Protein AF-0000000084526541 (afdb_homodimer)

InterPro domains:
  IPR003140 Phospholipase/carboxylesterase/thioesterase [PF02230] (6-116)
  IPR029058 Alpha/Beta hydrolase fold [G3DSA:3.40.50.1820] (1-120)
  IPR029058 Alpha/Beta hydrolase fold [SSF53474] (7-119)
  IPR050565 Acyl-protein thioesterase 1-2/Carboxylesterase-like [PTHR10655] (8-120)

pLDDT: mean 89.63, std 15.34, range [21.19, 98.81]

Nearest PDB structures (foldseek):
  4fhz-assembly1_A-2  TM=9.954E-01  e=2.224E-15  Cereibacter sphaeroides
  4ftw-assembly1_A-2  TM=9.951E-01  e=4.224E-15  Cereibacter sphaeroides 2.4.1
  5dwd-assembly1_A  TM=9.788E-01  e=9.310E-12  Pelagibacterium halotolerans B2
  6avy-assembly1_A  TM=8.941E-01  e=2.671E-07  Zea mays
  4q82-assembly2_B  TM=7.320E-01  e=5.847E-05  Haliangium ochraceum DSM 14365

Organism: NCBI:txid1123501

Structure (mmCIF, N/CA/C/O backbone):
data_AF-0000000084526541-model_v1
#
loop_
_entity.id
_entity.type
_entity.pdbx_description
1 polymer 'Putative esterase'
#
loop_
_atom_site.group_PDB
_atom_site.id
_atom_site.type_symbol
_atom_site.label_atom_id
_atom_site.label_alt_id
_atom_site.label_comp_id
_atom_site.label_asym_id
_atom_site.label_entity_id
_atom_site.label_seq_id
_atom_site.pdbx_PDB_ins_code
_atom_site.Cartn_x
_atom_site.Cartn_y
_atom_site.Cartn_z
_atom_site.occupancy
_atom_site.B_iso_or_equiv
_atom_site.auth_seq_id
_atom_site.auth_comp_id
_atom_site.auth_asym_id
_atom_site.auth_atom_id
_atom_site.pdbx_PDB_model_num
ATOM 1 N N . MET A 1 1 ? -9.719 9.344 22.531 1 21.19 1 MET A N 1
ATOM 2 C CA . MET A 1 1 ? -9.375 7.926 22.516 1 21.19 1 MET A CA 1
ATOM 3 C C . MET A 1 1 ? -9.453 7.367 21.094 1 21.19 1 MET A C 1
ATOM 5 O O . MET A 1 1 ? -10.531 7.281 20.516 1 21.19 1 MET A O 1
ATOM 9 N N . VAL A 1 2 ? -8.625 7.75 20.172 1 32.19 2 VAL A N 1
ATOM 10 C CA . VAL A 1 2 ? -8.727 7.227 18.812 1 32.19 2 VAL A CA 1
ATOM 11 C C . VAL A 1 2 ? -9.133 5.758 18.859 1 32.19 2 VAL A C 1
ATOM 13 O O . VAL A 1 2 ? -8.539 4.957 19.578 1 32.19 2 VAL A O 1
ATOM 16 N N . ASP A 1 3 ? -10.32 5.402 18.844 1 32.78 3 ASP A N 1
ATOM 17 C CA . ASP A 1 3 ? -10.82 4.035 18.906 1 32.78 3 ASP A CA 1
ATOM 18 C C . ASP A 1 3 ? -9.875 3.068 18.188 1 32.78 3 ASP A C 1
ATOM 20 O O . ASP A 1 3 ? -9.5 3.305 17.047 1 32.78 3 ASP A O 1
ATOM 24 N N . GLU A 1 4 ? -9.023 2.41 18.875 1 36.34 4 GLU A N 1
ATOM 25 C CA . GLU A 1 4 ? -8.125 1.288 18.609 1 36.34 4 GLU A CA 1
ATOM 26 C C . GLU A 1 4 ? -8.602 0.474 17.422 1 36.34 4 GLU A C 1
ATOM 28 O O . GLU A 1 4 ? -7.914 -0.444 16.969 1 36.34 4 GLU A O 1
ATOM 33 N N . ASP A 1 5 ? -9.891 0.429 17.266 1 39.06 5 ASP A N 1
ATOM 34 C CA . ASP A 1 5 ? -10.375 -0.502 16.25 1 39.06 5 ASP A CA 1
ATOM 35 C C . ASP A 1 5 ? -10.109 0.035 14.844 1 39.06 5 ASP A C 1
ATOM 37 O O . ASP A 1 5 ? -11.023 0.536 14.188 1 39.06 5 ASP A O 1
ATOM 41 N N . LEU A 1 6 ? -9.164 1.101 14.648 1 42.25 6 LEU A N 1
ATOM 42 C CA . LEU A 1 6 ? -8.727 1.653 13.375 1 42.25 6 LEU A CA 1
ATOM 43 C C . LEU A 1 6 ? -8.828 0.611 12.266 1 42.25 6 LEU A C 1
ATOM 45 O O . LEU A 1 6 ? -8.305 -0.498 12.398 1 42.25 6 LEU A O 1
ATOM 49 N N . LEU A 1 7 ? -9.961 0.578 11.594 1 52.88 7 LEU A N 1
ATOM 50 C CA . LEU A 1 7 ? -10.422 -0.492 10.711 1 52.88 7 LEU A CA 1
ATOM 51 C C . LEU A 1 7 ? -9.438 -0.718 9.57 1 52.88 7 LEU A C 1
ATOM 53 O O . LEU A 1 7 ? -9.164 0.2 8.797 1 52.88 7 LEU A O 1
ATOM 57 N N . PRO A 1 8 ? -8.492 -1.601 9.75 1 56.78 8 PRO A N 1
ATOM 58 C CA . PRO A 1 8 ? -7.551 -2.133 8.758 1 56.78 8 PRO A CA 1
ATOM 59 C C . PRO A 1 8 ? -8.141 -2.17 7.352 1 56.78 8 PRO A C 1
ATOM 61 O O . PRO A 1 8 ? -7.395 -2.088 6.367 1 56.78 8 PRO A O 1
ATOM 64 N N . GLU A 1 9 ? -9.445 -1.854 7.223 1 65.81 9 GLU A N 1
ATOM 65 C CA . GLU A 1 9 ? -10.102 -2.025 5.934 1 65.81 9 GLU A CA 1
ATOM 66 C C . GLU A 1 9 ? -9.898 -0.8 5.043 1 65.81 9 GLU A C 1
ATOM 68 O O . GLU A 1 9 ? -10.484 -0.709 3.963 1 65.81 9 GLU A O 1
ATOM 73 N N . GLN A 1 10 ? -9.055 -0.032 5.469 1 72.62 10 GLN A N 1
ATOM 74 C CA . GLN A 1 10 ? -8.883 1.165 4.652 1 72.62 10 GLN A CA 1
ATOM 75 C C . GLN A 1 10 ? -7.422 1.35 4.254 1 72.62 10 GLN A C 1
ATOM 77 O O . GLN A 1 10 ? -7.043 2.396 3.725 1 72.62 10 GLN A O 1
ATOM 82 N N . VAL A 1 11 ? -6.656 0.324 4.551 1 86.19 11 VAL A N 1
ATOM 83 C CA . VAL A 1 11 ? -5.25 0.309 4.164 1 86.19 11 VAL A CA 1
ATOM 84 C C . VAL A 1 11 ? -5.008 -0.794 3.135 1 86.19 11 VAL A C 1
ATOM 86 O O . VAL A 1 11 ? -5.535 -1.901 3.268 1 86.19 11 VAL A O 1
ATOM 89 N N . MET A 1 12 ? -4.254 -0.451 2.117 1 92.81 12 MET A N 1
ATOM 90 C CA . MET A 1 12 ? -3.855 -1.438 1.119 1 92.81 12 MET A CA 1
ATOM 91 C C . MET A 1 12 ? -2.355 -1.71 1.193 1 92.81 12 MET A C 1
ATOM 93 O O . MET A 1 12 ? -1.564 -0.793 1.42 1 92.81 12 MET A O 1
ATOM 97 N N . LEU A 1 13 ? -2.039 -3.002 0.993 1 92.69 13 LEU A N 1
ATOM 98 C CA . LEU A 1 13 ? -0.635 -3.371 0.849 1 92.69 13 LEU A CA 1
ATOM 99 C C . LEU A 1 13 ? -0.234 -3.418 -0.622 1 92.69 13 LEU A C 1
ATOM 101 O O . LEU A 1 13 ? -0.953 -3.986 -1.447 1 92.69 13 LEU A O 1
ATOM 105 N N . PHE A 1 14 ? 0.8 -2.729 -0.905 1 92.75 14 PHE A N 1
ATOM 106 C CA . PHE A 1 14 ? 1.394 -2.75 -2.236 1 92.75 14 PHE A CA 1
ATOM 107 C C . PHE A 1 14 ? 2.797 -3.34 -2.195 1 92.75 14 PHE A C 1
ATOM 109 O O . PHE A 1 14 ? 3.654 -2.865 -1.446 1 92.75 14 PHE A O 1
ATOM 116 N N . GLY A 1 15 ? 3.004 -4.422 -3 1 92.38 15 GLY A N 1
ATOM 117 C CA . GLY A 1 15 ? 4.309 -5.062 -3.021 1 92.38 15 GLY A CA 1
ATOM 118 C C . GLY A 1 15 ? 4.844 -5.277 -4.426 1 92.38 15 GLY A C 1
ATOM 119 O O . GLY A 1 15 ? 4.07 -5.414 -5.375 1 92.38 15 GLY A O 1
ATOM 120 N N . PHE A 1 16 ? 6.184 -5.309 -4.473 1 89.94 16 PHE A N 1
ATOM 121 C CA . PHE A 1 16 ? 6.922 -5.672 -5.68 1 89.94 16 PHE A CA 1
ATOM 122 C C . PHE A 1 16 ? 8 -6.699 -5.363 1 89.94 16 PHE A C 1
ATOM 124 O O . PHE A 1 16 ? 8.766 -6.535 -4.41 1 89.94 16 PHE A O 1
ATOM 131 N N . SER A 1 17 ? 8.039 -7.723 -6.215 1 92.75 17 SER A N 1
ATOM 132 C CA . SER A 1 17 ? 9.07 -8.742 -6.07 1 92.75 17 SER A CA 1
ATOM 133 C C . SER A 1 17 ? 9.062 -9.344 -4.668 1 92.75 17 SER A C 1
ATOM 135 O O . SER A 1 17 ? 8.039 -9.875 -4.223 1 92.75 17 SER A O 1
ATOM 137 N N . GLN A 1 18 ? 10.055 -9.195 -3.934 1 88.31 18 GLN A N 1
ATOM 138 C CA . GLN A 1 18 ? 10.125 -9.734 -2.58 1 88.31 18 GLN A CA 1
ATOM 139 C C . GLN A 1 18 ? 9.062 -9.102 -1.683 1 88.31 18 GLN A C 1
ATOM 141 O O . GLN A 1 18 ? 8.531 -9.758 -0.782 1 88.31 18 GLN A O 1
ATOM 146 N N . GLY A 1 19 ? 8.75 -7.867 -2.008 1 88.75 19 GLY A N 1
ATOM 147 C CA . GLY A 1 19 ? 7.68 -7.211 -1.28 1 88.75 19 GLY A CA 1
ATOM 148 C C . GLY A 1 19 ? 6.332 -7.883 -1.472 1 88.75 19 GLY A C 1
ATOM 149 O O . GLY A 1 19 ? 5.535 -7.969 -0.534 1 88.75 19 GLY A O 1
ATOM 150 N N . THR A 1 20 ? 6.078 -8.289 -2.625 1 93.5 20 THR A N 1
ATOM 151 C CA . THR A 1 20 ? 4.875 -9.062 -2.895 1 93.5 20 THR A CA 1
ATOM 152 C C . THR A 1 20 ? 4.855 -10.344 -2.059 1 93.5 20 THR A C 1
ATOM 154 O O . THR A 1 20 ? 3.836 -10.68 -1.453 1 93.5 20 THR A O 1
ATOM 157 N N . MET A 1 21 ? 5.949 -11.016 -2.018 1 92.12 21 MET A N 1
ATOM 158 C CA . MET A 1 21 ? 6.023 -12.25 -1.239 1 92.12 21 MET A CA 1
ATOM 159 C C . MET A 1 21 ? 5.691 -11.992 0.226 1 92.12 21 MET A C 1
ATOM 161 O O . MET A 1 21 ? 4.906 -12.719 0.831 1 92.12 21 MET A O 1
ATOM 165 N N . MET A 1 22 ? 6.156 -10.945 0.634 1 88.38 22 MET A N 1
ATOM 166 C CA . MET A 1 22 ? 5.895 -10.57 2.02 1 88.38 22 MET A CA 1
ATOM 167 C C . MET A 1 22 ? 4.43 -10.195 2.211 1 88.38 22 MET A C 1
ATOM 169 O O . MET A 1 22 ? 3.785 -10.648 3.158 1 88.38 22 MET A O 1
ATOM 173 N N . ALA A 1 23 ? 3.939 -9.375 1.392 1 92.31 23 ALA A N 1
ATOM 174 C CA . ALA A 1 23 ? 2.551 -8.93 1.486 1 92.31 23 ALA A CA 1
ATOM 175 C C . ALA A 1 23 ? 1.591 -10.117 1.474 1 92.31 23 ALA A C 1
ATOM 177 O O . ALA A 1 23 ? 0.672 -10.188 2.293 1 92.31 23 ALA A O 1
ATOM 178 N N . LEU A 1 24 ? 1.848 -11.07 0.614 1 95.06 24 LEU A N 1
ATOM 179 C CA . LEU A 1 24 ? 0.977 -12.234 0.49 1 95.06 24 LEU A CA 1
ATOM 180 C C . LEU A 1 24 ? 1.128 -13.156 1.695 1 95.06 24 LEU A C 1
ATOM 182 O O . LEU A 1 24 ? 0.217 -13.922 2.012 1 95.06 24 LEU A O 1
ATOM 186 N N . HIS A 1 25 ? 2.258 -13.07 2.299 1 91.38 25 HIS A N 1
ATOM 187 C CA . HIS A 1 25 ? 2.49 -13.906 3.475 1 91.38 25 HIS A CA 1
ATOM 188 C C . HIS A 1 25 ? 1.817 -13.312 4.707 1 91.38 25 HIS A C 1
ATOM 190 O O . HIS A 1 25 ? 1.191 -14.039 5.488 1 91.38 25 HIS A O 1
ATOM 196 N N . VAL A 1 26 ? 1.83 -11.992 4.828 1 86.44 26 VAL A N 1
ATOM 197 C CA . VAL A 1 26 ? 1.448 -11.359 6.086 1 86.44 26 VAL A CA 1
ATOM 198 C C . VAL A 1 26 ? -0.047 -11.047 6.074 1 86.44 26 VAL A C 1
ATOM 200 O O . VAL A 1 26 ? -0.725 -11.188 7.094 1 86.44 26 VAL A O 1
ATOM 203 N N . ALA A 1 27 ? -0.565 -10.617 5.02 1 91.06 27 ALA A N 1
ATOM 204 C CA . ALA A 1 27 ? -1.93 -10.094 4.965 1 91.06 27 ALA A CA 1
ATOM 205 C C . ALA A 1 27 ? -2.938 -11.156 5.406 1 91.06 27 ALA A C 1
ATOM 207 O O . ALA A 1 27 ? -3.812 -10.875 6.23 1 91.06 27 ALA A O 1
ATOM 208 N N . PRO A 1 28 ? -2.771 -12.375 5.016 1 94.31 28 PRO A N 1
ATOM 209 C CA . PRO A 1 28 ? -3.773 -13.391 5.371 1 94.31 28 PRO A CA 1
ATOM 210 C C . PRO A 1 28 ? -3.715 -13.781 6.844 1 94.31 28 PRO A C 1
ATOM 212 O O . PRO A 1 28 ? -4.621 -14.461 7.34 1 94.31 28 PRO A O 1
ATOM 215 N N . ARG A 1 29 ? -2.742 -13.398 7.531 1 89.69 29 ARG A N 1
ATOM 216 C CA . ARG A 1 29 ? -2.514 -13.844 8.898 1 89.69 29 ARG A CA 1
ATOM 217 C C . ARG A 1 29 ? -2.898 -12.758 9.898 1 89.69 29 ARG A C 1
ATOM 219 O O . ARG A 1 29 ? -2.82 -12.961 11.109 1 89.69 29 ARG A O 1
ATOM 226 N N . ARG A 1 30 ? -3.33 -11.703 9.367 1 83.25 30 ARG A N 1
ATOM 227 C CA . ARG A 1 30 ? -3.828 -10.625 10.211 1 83.25 30 ARG A CA 1
ATOM 228 C C . ARG A 1 30 ? -5.273 -10.875 10.625 1 83.25 30 ARG A C 1
ATOM 230 O O . ARG A 1 30 ? -6.105 -11.258 9.789 1 83.25 30 ARG A O 1
ATOM 237 N N . GLU A 1 31 ? -5.605 -10.602 11.883 1 84.25 31 GLU A N 1
ATOM 238 C CA . GLU A 1 31 ? -6.98 -10.734 12.352 1 84.25 31 GLU A CA 1
ATOM 239 C C . GLU A 1 31 ? -7.891 -9.695 11.703 1 84.25 31 GLU A C 1
ATOM 241 O O . GLU A 1 31 ? -9 -10.016 11.273 1 84.25 31 GLU A O 1
ATOM 246 N N . ASP A 1 32 ? -7.418 -8.508 11.648 1 79.25 32 ASP A N 1
ATOM 247 C CA . ASP A 1 32 ? -8.133 -7.441 10.953 1 79.25 32 ASP A CA 1
ATOM 248 C C . ASP A 1 32 ? -7.656 -7.312 9.508 1 79.25 32 ASP A C 1
ATOM 250 O O . ASP A 1 32 ? -6.508 -6.941 9.25 1 79.25 32 ASP A O 1
ATOM 254 N N . PRO A 1 33 ? -8.562 -7.582 8.602 1 88.19 33 PRO A N 1
ATOM 255 C CA . PRO A 1 33 ? -8.117 -7.59 7.203 1 88.19 33 PRO A CA 1
ATOM 256 C C . PRO A 1 33 ? -7.773 -6.191 6.684 1 88.19 33 PRO A C 1
ATOM 258 O O . PRO A 1 33 ? -8.375 -5.207 7.113 1 88.19 33 PRO A O 1
ATOM 261 N N . VAL A 1 34 ? -6.812 -6.168 5.824 1 90.56 34 VAL A N 1
ATOM 262 C CA . VAL A 1 34 ? -6.57 -4.969 5.027 1 90.56 34 VAL A CA 1
ATOM 263 C C . VAL A 1 34 ? -7.613 -4.867 3.918 1 90.56 34 VAL A C 1
ATOM 265 O O . VAL A 1 34 ? -8.359 -5.82 3.668 1 90.56 34 VAL A O 1
ATOM 268 N N . ALA A 1 35 ? -7.621 -3.68 3.287 1 91.94 35 ALA A N 1
ATOM 269 C CA . ALA A 1 35 ? -8.602 -3.447 2.225 1 91.94 35 ALA A CA 1
ATOM 270 C C . ALA A 1 35 ? -8.289 -4.305 1 1 91.94 35 ALA A C 1
ATOM 272 O O . ALA A 1 35 ? -9.195 -4.648 0.232 1 91.94 35 ALA A O 1
ATOM 273 N N . GLY A 1 36 ? -6.984 -4.59 0.805 1 95.69 36 GLY A N 1
ATOM 274 C CA . GLY A 1 36 ? -6.547 -5.398 -0.321 1 95.69 36 GLY A CA 1
ATOM 275 C C . GLY A 1 36 ? -5.035 -5.469 -0.449 1 95.69 36 GLY A C 1
ATOM 276 O O . GLY A 1 36 ? -4.312 -4.793 0.285 1 95.69 36 GLY A O 1
ATOM 277 N N . VAL A 1 37 ? -4.59 -6.363 -1.33 1 96.5 37 VAL A N 1
ATOM 278 C CA . VAL A 1 37 ? -3.176 -6.523 -1.652 1 96.5 37 VAL A CA 1
ATOM 279 C C . VAL A 1 37 ? -2.967 -6.359 -3.156 1 96.5 37 VAL A C 1
ATOM 281 O O . VAL A 1 37 ? -3.65 -7 -3.957 1 96.5 37 VAL A O 1
ATOM 284 N N . VAL A 1 38 ? -2.133 -5.434 -3.467 1 96.94 38 VAL A N 1
ATOM 285 C CA . VAL A 1 38 ? -1.634 -5.316 -4.832 1 96.94 38 VAL A CA 1
ATOM 286 C C . VAL A 1 38 ? -0.239 -5.93 -4.93 1 96.94 38 VAL A C 1
ATOM 288 O O . VAL A 1 38 ? 0.717 -5.406 -4.352 1 96.94 38 VAL A O 1
ATOM 291 N N . ALA A 1 39 ? -0.112 -6.973 -5.719 1 97.56 39 ALA A N 1
ATOM 292 C CA . ALA A 1 39 ? 1.07 -7.828 -5.691 1 97.56 39 ALA A CA 1
ATOM 293 C C . ALA A 1 39 ? 1.719 -7.91 -7.07 1 97.56 39 ALA A C 1
ATOM 295 O O . ALA A 1 39 ? 1.253 -8.656 -7.938 1 97.56 39 ALA A O 1
ATOM 296 N N . PHE A 1 40 ? 2.857 -7.262 -7.199 1 95.75 40 PHE A N 1
ATOM 297 C CA . PHE A 1 40 ? 3.551 -7.23 -8.484 1 95.75 40 PHE A CA 1
ATOM 298 C C . PHE A 1 40 ? 4.738 -8.188 -8.484 1 95.75 40 PHE A C 1
ATOM 300 O O . PHE A 1 40 ? 5.562 -8.156 -7.57 1 95.75 40 PHE A O 1
ATOM 307 N N . SER A 1 41 ? 4.867 -8.945 -9.477 1 95.75 41 SER A N 1
ATOM 308 C CA . SER A 1 41 ? 6.078 -9.656 -9.875 1 95.75 41 SER A CA 1
ATOM 309 C C . SER A 1 41 ? 6.656 -10.461 -8.719 1 95.75 41 SER A C 1
ATOM 311 O O . SER A 1 41 ? 7.855 -10.406 -8.453 1 95.75 41 SER A O 1
ATOM 313 N N . GLY A 1 42 ? 5.773 -11.156 -8.008 1 95.5 42 GLY A N 1
ATOM 314 C CA . GLY A 1 42 ? 6.176 -12.016 -6.906 1 95.5 42 GLY A CA 1
ATOM 315 C C . GLY A 1 42 ? 5.562 -13.398 -6.977 1 95.5 42 GLY A C 1
ATOM 316 O O . GLY A 1 42 ? 5.148 -13.852 -8.047 1 95.5 42 GLY A O 1
ATOM 317 N N . ARG A 1 43 ? 5.68 -14.078 -5.895 1 96.62 43 ARG A N 1
ATOM 318 C CA . ARG A 1 43 ? 5.105 -15.414 -5.766 1 96.62 43 ARG A CA 1
ATOM 319 C C . ARG A 1 43 ? 4.605 -15.664 -4.348 1 96.62 43 ARG A C 1
ATOM 321 O O . ARG A 1 43 ? 4.926 -14.906 -3.432 1 96.62 43 ARG A O 1
ATOM 328 N N . LEU A 1 44 ? 3.725 -16.625 -4.258 1 96.38 44 LEU A N 1
ATOM 329 C CA . LEU A 1 44 ? 3.26 -17.062 -2.943 1 96.38 44 LEU A CA 1
ATOM 330 C C . LEU A 1 44 ? 4.242 -18.047 -2.32 1 96.38 44 LEU A C 1
ATOM 332 O O . LEU A 1 44 ? 4.551 -19.094 -2.912 1 96.38 44 LEU A O 1
ATOM 336 N N . LEU A 1 45 ? 4.641 -17.656 -1.136 1 91.62 45 LEU A N 1
ATOM 337 C CA . LEU A 1 45 ? 5.566 -18.531 -0.424 1 91.62 45 LEU A CA 1
ATOM 338 C C . LEU A 1 45 ? 4.809 -19.594 0.371 1 91.62 45 LEU A C 1
ATOM 340 O O . LEU A 1 45 ? 3.779 -19.297 0.981 1 91.62 45 LEU A O 1
ATOM 344 N N . GLU A 1 46 ? 5.164 -20.797 0.348 1 91.75 46 GLU A N 1
ATOM 345 C CA . GLU A 1 46 ? 4.645 -21.891 1.15 1 91.75 46 GLU A CA 1
ATOM 346 C C . GLU A 1 46 ? 3.131 -22.016 1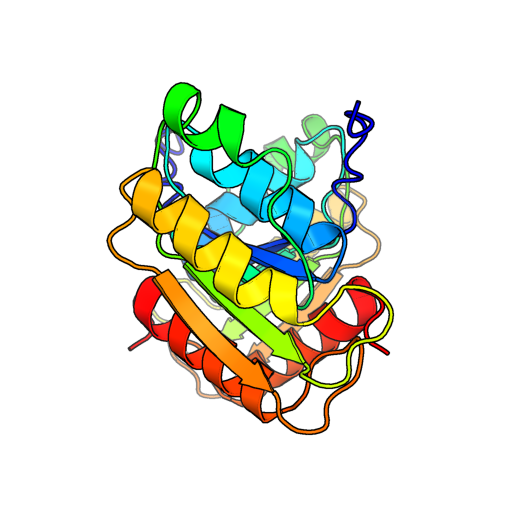.014 1 91.75 46 GLU A C 1
ATOM 348 O O . GLU A 1 46 ? 2.406 -21.969 2.012 1 91.75 46 GLU A O 1
ATOM 353 N N . PRO A 1 47 ? 2.699 -22.172 -0.152 1 94.06 47 PRO A N 1
ATOM 354 C CA . PRO A 1 47 ? 1.254 -22.25 -0.374 1 94.06 47 PRO A CA 1
ATOM 355 C C . PRO A 1 47 ? 0.582 -23.344 0.464 1 94.06 47 PRO A C 1
ATOM 357 O O . PRO A 1 47 ? -0.586 -23.203 0.836 1 94.06 47 PRO A O 1
ATOM 360 N N . GLU A 1 48 ? 1.268 -24.312 0.862 1 93.19 48 GLU A N 1
ATOM 361 C CA . GLU A 1 48 ? 0.707 -25.422 1.609 1 93.19 48 GLU A CA 1
ATOM 362 C C . GLU A 1 48 ? 0.32 -25.016 3.025 1 93.19 48 GLU A C 1
ATOM 364 O O . GLU A 1 48 ? -0.546 -25.625 3.646 1 93.19 48 GLU A O 1
ATOM 369 N N . LEU A 1 49 ? 0.925 -24.031 3.492 1 93.38 49 LEU A N 1
ATOM 370 C CA . LEU A 1 49 ? 0.646 -23.562 4.848 1 93.38 49 LEU A CA 1
ATOM 371 C C . LEU A 1 49 ? -0.509 -22.562 4.852 1 93.38 49 LEU A C 1
ATOM 373 O O . LEU A 1 49 ? -1.098 -22.297 5.902 1 93.38 49 LEU A O 1
ATOM 377 N N . LEU A 1 50 ? -0.79 -21.969 3.732 1 95.12 50 LEU A N 1
ATOM 378 C CA . LEU A 1 50 ? -1.745 -20.875 3.652 1 95.12 50 LEU A CA 1
ATOM 379 C C . LEU A 1 50 ? -3.119 -21.312 4.145 1 95.12 50 LEU A C 1
ATOM 381 O O . LEU A 1 50 ? -3.73 -20.625 4.977 1 95.12 50 LEU A O 1
ATOM 385 N N . ALA A 1 51 ? -3.545 -22.5 3.752 1 92.31 51 ALA A N 1
ATOM 386 C CA . ALA A 1 51 ? -4.891 -22.969 4.086 1 92.31 51 ALA A CA 1
ATOM 387 C C . ALA A 1 51 ? -5.051 -23.141 5.59 1 92.31 51 ALA A C 1
ATOM 389 O O . ALA A 1 51 ? -6.121 -22.875 6.145 1 92.31 51 ALA A O 1
ATOM 390 N N . ASP A 1 52 ? -3.984 -23.5 6.242 1 94.12 52 ASP A N 1
ATOM 391 C CA . ASP A 1 52 ? -4.051 -23.781 7.672 1 94.12 52 ASP A CA 1
ATOM 392 C C . ASP A 1 52 ? -3.885 -22.5 8.492 1 94.12 52 ASP A C 1
ATOM 394 O O . ASP A 1 52 ? -4.395 -22.406 9.609 1 94.12 52 ASP A O 1
ATOM 398 N N . GLU A 1 53 ? -3.232 -21.609 7.914 1 95.31 53 GLU A N 1
ATOM 399 C CA . GLU A 1 53 ? -2.805 -20.469 8.719 1 95.31 53 GLU A CA 1
ATOM 400 C C . GLU A 1 53 ? -3.646 -19.234 8.422 1 95.31 53 GLU A C 1
ATOM 402 O O . GLU A 1 53 ? -3.625 -18.266 9.18 1 95.31 53 GLU A O 1
ATOM 407 N N . VAL A 1 54 ? -4.414 -19.234 7.41 1 96.25 54 VAL A N 1
ATOM 408 C CA . VAL A 1 54 ? -5.156 -18.062 6.977 1 96.25 54 VAL A CA 1
ATOM 409 C C . VAL A 1 54 ? -6.18 -17.672 8.039 1 96.25 54 VAL A C 1
ATOM 411 O O . VAL A 1 54 ? -6.871 -18.547 8.594 1 96.25 54 VAL A O 1
ATOM 414 N N . VAL A 1 55 ? -6.25 -16.422 8.328 1 95.69 55 VAL A N 1
ATOM 415 C CA . VAL A 1 55 ? -7.191 -15.844 9.289 1 95.69 55 VAL A CA 1
ATOM 416 C C . VAL A 1 55 ? -8.172 -14.93 8.562 1 95.69 55 VAL A C 1
ATOM 418 O O . VAL A 1 55 ? -9.367 -14.922 8.867 1 95.69 55 VAL A O 1
ATOM 421 N N . SER A 1 56 ? -7.68 -14.141 7.598 1 94.69 56 SER A N 1
ATOM 422 C CA . SER A 1 56 ? -8.516 -13.258 6.789 1 94.69 56 SER A CA 1
ATOM 423 C C . SER A 1 56 ? -8.172 -13.383 5.309 1 94.69 56 SER A C 1
ATOM 425 O O . SER A 1 56 ? -7.078 -13.828 4.953 1 94.69 56 SER A O 1
ATOM 427 N N . ARG A 1 57 ? -9.094 -13.031 4.418 1 97.06 57 ARG A N 1
ATOM 428 C CA . ARG A 1 57 ? -8.938 -13.172 2.975 1 97.06 57 ARG A CA 1
ATOM 429 C C . ARG A 1 57 ? -9.289 -11.867 2.256 1 97.06 57 ARG A C 1
ATOM 431 O O . ARG A 1 57 ? -10.305 -11.789 1.569 1 97.06 57 ARG A O 1
ATOM 438 N N . PRO A 1 58 ? -8.391 -10.891 2.393 1 96.31 58 PRO A N 1
ATOM 439 C CA . PRO A 1 58 ? -8.633 -9.656 1.644 1 96.31 58 PRO A CA 1
ATOM 440 C C . PRO A 1 58 ? -8.555 -9.859 0.132 1 96.31 58 PRO A C 1
ATOM 442 O O . PRO A 1 58 ? -7.926 -10.812 -0.336 1 96.31 58 PRO A O 1
ATOM 445 N N . PRO A 1 59 ? -9.227 -8.914 -0.648 1 97.81 59 PRO A N 1
ATOM 446 C CA . PRO A 1 59 ? -9.055 -8.961 -2.102 1 97.81 59 PRO A CA 1
ATOM 447 C C . PRO A 1 59 ? -7.59 -8.867 -2.529 1 97.81 59 PRO A C 1
ATOM 449 O O . PRO A 1 59 ? -6.812 -8.125 -1.921 1 97.81 59 PRO A O 1
ATOM 452 N N . VAL A 1 60 ? -7.246 -9.625 -3.566 1 98.56 60 VAL A N 1
ATOM 453 C CA . VAL A 1 60 ? -5.867 -9.656 -4.043 1 98.56 60 VAL A CA 1
ATOM 454 C C . VAL A 1 60 ? -5.836 -9.414 -5.551 1 98.56 60 VAL A C 1
ATOM 456 O O . VAL A 1 60 ? -6.602 -10.023 -6.301 1 98.56 60 VAL A O 1
ATOM 459 N N . LEU A 1 61 ? -5.027 -8.469 -5.934 1 98.75 61 LEU A N 1
ATOM 460 C CA . LEU A 1 61 ? -4.66 -8.312 -7.336 1 98.75 61 LEU A CA 1
ATOM 461 C C . LEU A 1 61 ? -3.232 -8.789 -7.582 1 98.75 61 LEU A C 1
ATOM 463 O O . LEU A 1 61 ? -2.287 -8.258 -6.992 1 98.75 61 LEU A O 1
ATOM 467 N N . LEU A 1 62 ? -3.115 -9.797 -8.438 1 98.81 62 LEU A N 1
ATOM 468 C CA . LEU A 1 62 ? -1.816 -10.297 -8.875 1 98.81 62 LEU A CA 1
ATOM 469 C C . LEU A 1 62 ? -1.458 -9.734 -10.25 1 98.81 62 LEU A C 1
ATOM 471 O O . LEU A 1 62 ? -2.256 -9.812 -11.188 1 98.81 62 LEU A O 1
ATOM 475 N N . VAL A 1 63 ? -0.227 -9.141 -10.367 1 98.44 63 VAL A N 1
ATOM 476 C CA . VAL A 1 63 ? 0.232 -8.555 -11.617 1 98.44 63 VAL A CA 1
ATOM 477 C C . VAL A 1 63 ? 1.643 -9.047 -11.938 1 98.44 63 VAL A C 1
ATOM 479 O O . VAL A 1 63 ? 2.535 -8.977 -11.086 1 98.44 63 VAL A O 1
ATOM 482 N N . HIS A 1 64 ? 1.846 -9.523 -13.188 1 98.62 64 HIS A N 1
ATOM 483 C CA . HIS A 1 64 ? 3.125 -10.141 -13.508 1 98.62 64 HIS A CA 1
ATOM 484 C C . HIS A 1 64 ? 3.457 -9.992 -14.984 1 98.62 64 HIS A C 1
ATOM 486 O O . HIS A 1 64 ? 2.568 -10.086 -15.836 1 98.62 64 HIS A O 1
ATOM 492 N N . GLY A 1 65 ? 4.738 -9.742 -15.219 1 98.19 65 GLY A N 1
ATOM 493 C CA . GLY A 1 65 ? 5.188 -9.727 -16.609 1 98.19 65 GLY A CA 1
ATOM 494 C C . GLY A 1 65 ? 5.379 -11.117 -17.188 1 98.19 65 GLY A C 1
ATOM 495 O O . GLY A 1 65 ? 5.871 -12.016 -16.5 1 98.19 65 GLY A O 1
ATOM 496 N N . ASP A 1 66 ? 5.055 -11.25 -18.469 1 98.69 66 ASP A N 1
ATOM 497 C CA . ASP A 1 66 ? 5.152 -12.57 -19.078 1 98.69 66 ASP A CA 1
ATOM 498 C C . ASP A 1 66 ? 6.57 -12.852 -19.562 1 98.69 66 ASP A C 1
ATOM 500 O O . ASP A 1 66 ? 6.879 -13.961 -20 1 98.69 66 ASP A O 1
ATOM 504 N N . GLN A 1 67 ? 7.492 -11.906 -19.484 1 98.62 67 GLN A N 1
ATOM 505 C CA . GLN A 1 67 ? 8.891 -12.086 -19.844 1 98.62 67 GLN A CA 1
ATOM 506 C C . GLN A 1 67 ? 9.812 -11.906 -18.641 1 98.62 67 GLN A C 1
ATOM 508 O O . GLN A 1 67 ? 10.969 -11.508 -18.797 1 98.62 67 GLN A O 1
ATOM 513 N N . ASP A 1 68 ? 9.281 -12.141 -17.484 1 97.62 68 ASP A N 1
ATOM 514 C CA . ASP A 1 68 ? 10.039 -11.992 -16.25 1 97.62 68 ASP A CA 1
ATOM 515 C C . ASP A 1 68 ? 11.031 -13.141 -16.078 1 97.62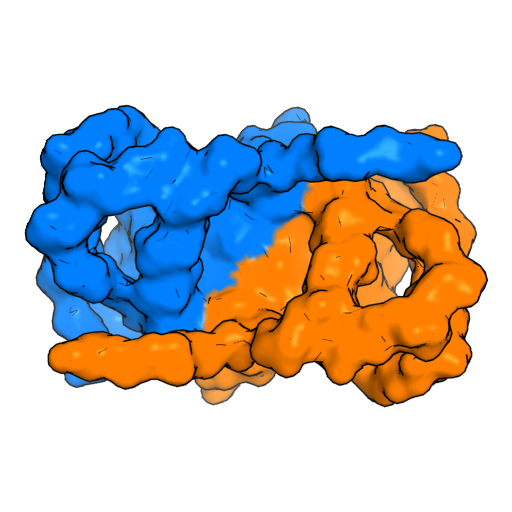 68 ASP A C 1
ATOM 517 O O . ASP A 1 68 ? 10.625 -14.289 -15.875 1 97.62 68 ASP A O 1
ATOM 521 N N . GLU A 1 69 ? 12.281 -12.906 -15.977 1 97.69 69 GLU A N 1
ATOM 522 C CA . GLU A 1 69 ? 13.312 -13.93 -15.859 1 97.69 69 GLU A CA 1
ATOM 523 C C . GLU A 1 69 ? 13.805 -14.055 -14.422 1 97.69 69 GLU A C 1
ATOM 525 O O . GLU A 1 69 ? 14.594 -14.953 -14.109 1 97.69 69 GLU A O 1
ATOM 530 N N . VAL A 1 70 ? 13.312 -13.18 -13.57 1 95.94 70 VAL A N 1
ATOM 531 C CA . VAL A 1 70 ? 13.719 -13.188 -12.164 1 95.94 70 VAL A CA 1
ATOM 532 C C . VAL A 1 70 ? 12.734 -14.031 -11.352 1 95.94 70 VAL A C 1
ATOM 534 O O . VAL A 1 70 ? 13.141 -14.922 -10.609 1 95.94 70 VAL A O 1
ATOM 537 N N . VAL A 1 71 ? 11.477 -13.758 -11.492 1 96.94 71 VAL A N 1
ATOM 538 C CA . VAL A 1 71 ? 10.391 -14.555 -10.938 1 96.94 71 VAL A CA 1
ATOM 539 C C . VAL A 1 71 ? 9.555 -15.141 -12.07 1 96.94 71 VAL A C 1
ATOM 541 O O . VAL A 1 71 ? 8.938 -14.406 -12.852 1 96.94 71 VAL A O 1
ATOM 544 N N . PRO A 1 72 ? 9.531 -16.406 -12.141 1 98.31 72 PRO A N 1
ATOM 545 C CA . PRO A 1 72 ? 8.875 -17.016 -13.297 1 98.31 72 PRO A CA 1
ATOM 546 C C . PRO A 1 72 ? 7.41 -16.594 -13.445 1 98.31 72 PRO A C 1
ATOM 548 O O . PRO A 1 72 ? 6.664 -16.609 -12.461 1 98.31 72 PRO A O 1
ATOM 551 N N . PRO A 1 73 ? 6.984 -16.297 -14.672 1 98.62 73 PRO A N 1
ATOM 552 C CA . PRO A 1 73 ? 5.598 -15.898 -14.922 1 98.62 73 PRO A CA 1
ATOM 553 C C . PRO A 1 73 ? 4.582 -16.922 -14.406 1 98.62 73 PRO A C 1
ATOM 555 O O . PRO A 1 73 ? 3.473 -16.547 -14.016 1 98.62 73 PRO A O 1
ATOM 558 N N . GLN A 1 74 ? 4.938 -18.156 -14.336 1 98.69 74 GLN A N 1
ATOM 559 C CA . GLN A 1 74 ? 4.055 -19.203 -13.82 1 98.69 74 GLN A CA 1
ATOM 560 C C . GLN A 1 74 ? 3.701 -18.953 -12.359 1 98.69 74 GLN A C 1
ATOM 562 O O . GLN A 1 74 ? 2.738 -19.516 -11.836 1 98.69 74 GLN A O 1
ATOM 567 N N . SER A 1 75 ? 4.41 -18.109 -11.734 1 98.56 75 SER A N 1
ATOM 568 C CA . SER A 1 75 ? 4.156 -17.781 -10.336 1 98.56 75 SER A CA 1
ATOM 569 C C . SER A 1 75 ? 2.785 -17.141 -10.156 1 98.56 75 SER A C 1
ATOM 571 O O . SER A 1 75 ? 2.15 -17.297 -9.109 1 98.56 75 SER A O 1
ATOM 573 N N . LEU A 1 76 ? 2.303 -16.438 -11.188 1 98.62 76 LEU A N 1
ATOM 574 C CA . LEU A 1 76 ? 1.018 -15.75 -11.102 1 98.62 76 LEU A CA 1
ATOM 575 C C . LEU A 1 76 ? -0.128 -16.75 -11.031 1 98.62 76 LEU A C 1
ATOM 577 O O . LEU A 1 76 ? -0.866 -16.797 -10.047 1 98.62 76 LEU A O 1
ATOM 581 N N . PRO A 1 77 ? -0.304 -17.688 -12 1 98.5 77 PRO A N 1
ATOM 582 C CA . PRO A 1 77 ? -1.409 -18.641 -11.875 1 98.5 77 PRO A CA 1
ATOM 583 C C . PRO A 1 77 ? -1.237 -19.578 -10.68 1 98.5 77 PRO A C 1
ATOM 585 O O . PRO A 1 77 ? -2.227 -20 -10.086 1 98.5 77 PRO A O 1
ATOM 588 N N . ASP A 1 78 ? -0.011 -19.906 -10.32 1 98.44 78 ASP A N 1
ATOM 589 C CA . ASP A 1 78 ? 0.202 -20.734 -9.141 1 98.44 78 ASP A CA 1
ATOM 590 C C . ASP A 1 78 ? -0.332 -20.047 -7.883 1 98.44 78 ASP A C 1
ATOM 592 O O . ASP A 1 78 ? -0.987 -20.688 -7.055 1 98.44 78 ASP A O 1
ATOM 596 N N . ALA A 1 79 ? -0.002 -18.797 -7.785 1 98.5 79 ALA A N 1
ATOM 597 C CA . ALA A 1 79 ? -0.47 -18.047 -6.625 1 98.5 79 ALA A CA 1
ATOM 598 C C . ALA A 1 79 ? -1.992 -17.938 -6.621 1 98.5 79 ALA A C 1
ATOM 600 O O . ALA A 1 79 ? -2.631 -18.109 -5.582 1 98.5 79 ALA A O 1
ATOM 601 N N . ALA A 1 80 ? -2.561 -17.625 -7.742 1 98.56 80 ALA A N 1
ATOM 602 C CA . ALA A 1 80 ? -4.012 -17.516 -7.855 1 98.56 80 ALA A CA 1
ATOM 603 C C . ALA A 1 80 ? -4.699 -18.812 -7.426 1 98.56 80 ALA A C 1
ATOM 605 O O . ALA A 1 80 ? -5.652 -18.781 -6.645 1 98.56 80 ALA A O 1
ATOM 606 N N . GLN A 1 81 ? -4.195 -19.875 -7.902 1 98 81 GLN A N 1
ATOM 607 C CA . GLN A 1 81 ? -4.77 -21.188 -7.574 1 98 81 GLN A CA 1
ATOM 608 C C . GLN A 1 81 ? -4.672 -21.469 -6.078 1 98 81 GLN A C 1
ATOM 610 O O . GLN A 1 81 ? -5.641 -21.906 -5.457 1 98 81 GLN A O 1
ATOM 615 N N . ALA A 1 82 ? -3.504 -21.203 -5.523 1 97.94 82 ALA A N 1
ATOM 616 C CA . ALA A 1 82 ? -3.293 -21.453 -4.098 1 97.94 82 ALA A CA 1
ATOM 617 C C . ALA A 1 82 ? -4.242 -20.609 -3.248 1 97.94 82 ALA A C 1
ATOM 619 O O . ALA A 1 82 ? -4.793 -21.094 -2.258 1 97.94 82 ALA A O 1
ATOM 620 N N . LEU A 1 83 ? -4.391 -19.344 -3.611 1 98.44 83 LEU A N 1
ATOM 621 C CA . LEU A 1 83 ? -5.312 -18.469 -2.896 1 98.44 83 LEU A CA 1
ATOM 622 C C . LEU A 1 83 ? -6.742 -18.984 -2.99 1 98.44 83 LEU A C 1
ATOM 624 O O . LEU A 1 83 ? -7.453 -19.031 -1.986 1 98.44 83 LEU A O 1
ATOM 628 N N . GLN A 1 84 ? -7.148 -19.422 -4.156 1 97.81 84 GLN A N 1
ATOM 629 C CA . GLN A 1 84 ? -8.5 -19.953 -4.348 1 97.81 84 GLN A CA 1
ATOM 630 C C . GLN A 1 84 ? -8.719 -21.219 -3.531 1 97.81 84 GLN A C 1
ATOM 632 O O . GLN A 1 84 ? -9.766 -21.391 -2.898 1 97.81 84 GLN A O 1
ATOM 637 N N . GLU A 1 85 ? -7.777 -22.031 -3.514 1 96.94 85 GLU A N 1
ATOM 638 C CA . GLU A 1 85 ? -7.863 -23.266 -2.736 1 96.94 85 GLU A CA 1
ATOM 639 C C . GLU A 1 85 ? -7.969 -22.969 -1.244 1 96.94 85 GLU A C 1
ATOM 641 O O . GLU A 1 85 ? -8.57 -23.75 -0.493 1 96.94 85 GLU A O 1
ATOM 646 N N . ALA A 1 86 ? -7.383 -21.891 -0.923 1 97.25 86 ALA A N 1
ATOM 647 C CA . ALA A 1 86 ? -7.418 -21.5 0.484 1 97.25 86 ALA A CA 1
ATOM 648 C C . ALA A 1 86 ? -8.695 -20.734 0.808 1 97.25 86 ALA A C 1
ATOM 650 O O . ALA A 1 86 ? -8.859 -20.234 1.922 1 97.25 86 ALA A O 1
ATOM 651 N N . GLY A 1 87 ? -9.57 -20.547 -0.22 1 97.31 87 GL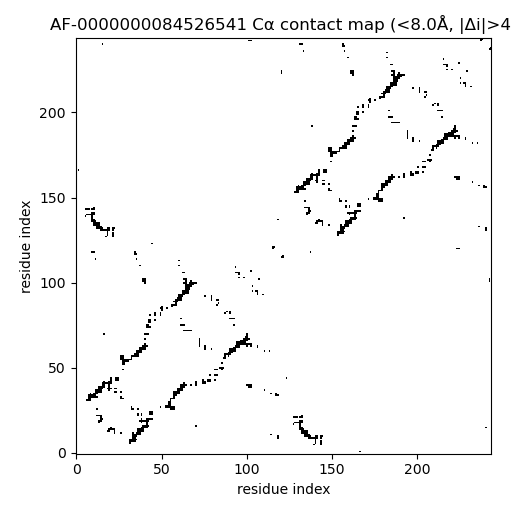Y A N 1
ATOM 652 C CA . GLY A 1 87 ? -10.906 -20.047 0.065 1 97.31 87 GLY A CA 1
ATOM 653 C C . GLY A 1 87 ? -11.109 -18.609 -0.391 1 97.31 87 GLY A C 1
ATOM 654 O O . GLY A 1 87 ? -12.164 -18.016 -0.143 1 97.31 87 GLY A O 1
ATOM 655 N N . TRP A 1 88 ? -10.133 -18.031 -1.041 1 98.06 88 TRP A N 1
ATOM 656 C CA . TRP A 1 88 ? -10.32 -16.688 -1.555 1 98.06 88 TRP A CA 1
ATOM 657 C C . TRP A 1 88 ? -11.391 -16.656 -2.639 1 98.06 88 TRP A C 1
ATOM 659 O O . TRP A 1 88 ? -11.414 -17.516 -3.523 1 98.06 88 TRP A O 1
ATOM 669 N N . THR A 1 89 ? -12.219 -15.625 -2.566 1 97.81 89 THR A N 1
ATOM 670 C CA . THR A 1 89 ? -13.25 -15.461 -3.59 1 97.81 89 THR A CA 1
ATOM 671 C C . THR A 1 89 ? -12.953 -14.242 -4.457 1 97.81 89 THR A C 1
ATOM 673 O O . THR A 1 89 ? -13.539 -14.086 -5.531 1 97.81 89 THR A O 1
ATOM 676 N N . GLU A 1 90 ? -12.062 -13.367 -4.004 1 98.12 90 GLU A N 1
ATOM 677 C CA . GLU A 1 90 ? -11.711 -12.164 -4.75 1 98.12 90 GLU A CA 1
ATOM 678 C C . GLU A 1 90 ? -10.219 -12.133 -5.074 1 98.12 90 GLU A C 1
ATOM 680 O O . GLU A 1 90 ? -9.43 -11.5 -4.363 1 98.12 90 GLU A O 1
ATOM 685 N N . VAL A 1 91 ? -9.922 -12.836 -6.168 1 98.69 91 VAL A N 1
ATOM 686 C CA . VAL A 1 91 ? -8.57 -12.867 -6.715 1 98.69 91 VAL A CA 1
ATOM 687 C C . VAL A 1 91 ? -8.594 -12.414 -8.172 1 98.69 91 VAL A C 1
ATOM 689 O O . VAL A 1 91 ? -9.328 -12.977 -8.992 1 98.69 91 VAL A O 1
ATOM 692 N N . TYR A 1 92 ? -7.816 -11.414 -8.438 1 98.62 92 TYR A N 1
ATOM 693 C CA . TYR A 1 92 ? -7.688 -10.867 -9.781 1 98.62 92 TYR A CA 1
ATOM 694 C C . TYR A 1 92 ? -6.254 -11 -10.289 1 98.62 92 TYR A C 1
ATOM 696 O O . TYR A 1 92 ? -5.305 -10.969 -9.5 1 98.62 92 TYR A O 1
ATOM 704 N N . ALA A 1 93 ? -6.188 -11.195 -11.555 1 98.69 93 ALA A N 1
ATOM 705 C CA . ALA A 1 93 ? -4.871 -11.359 -12.156 1 98.69 93 ALA A CA 1
ATOM 706 C C . ALA A 1 93 ? -4.746 -10.547 -13.445 1 98.69 93 ALA A C 1
ATOM 708 O O . ALA A 1 93 ? -5.715 -10.43 -14.203 1 98.69 93 ALA A O 1
ATOM 709 N N . HIS A 1 94 ? -3.529 -10.047 -13.633 1 98.75 94 HIS A N 1
ATOM 710 C CA . HIS A 1 94 ? -3.207 -9.312 -14.852 1 98.75 94 HIS A CA 1
ATOM 711 C C . HIS A 1 94 ? -1.805 -9.664 -15.352 1 98.75 94 HIS A C 1
ATOM 713 O O . HIS A 1 94 ? -0.834 -9.562 -14.594 1 98.75 94 HIS A O 1
ATOM 719 N N . VAL A 1 95 ? -1.758 -10.07 -16.562 1 98.81 95 VAL A N 1
ATOM 720 C CA . VAL A 1 95 ? -0.471 -10.344 -17.203 1 98.81 95 VAL A CA 1
ATOM 721 C C . VAL A 1 95 ? -0.046 -9.133 -18.031 1 98.81 95 VAL A C 1
ATOM 723 O O . VAL A 1 95 ? -0.786 -8.688 -18.922 1 98.81 95 VAL A O 1
ATOM 726 N N . MET A 1 96 ? 1.107 -8.664 -17.656 1 98 96 MET A N 1
ATOM 727 C CA . MET A 1 96 ? 1.706 -7.613 -18.484 1 98 96 MET A CA 1
ATOM 728 C C . MET A 1 96 ? 2.5 -8.211 -19.641 1 98 96 MET A C 1
ATOM 730 O O . MET A 1 96 ? 3.617 -8.695 -19.453 1 98 96 MET A O 1
ATOM 734 N N . LYS A 1 97 ? 1.925 -8.102 -20.859 1 98.31 97 LYS A N 1
ATOM 735 C CA . LYS A 1 97 ? 2.533 -8.711 -22.031 1 98.31 97 LYS A CA 1
ATOM 736 C C . LYS A 1 97 ? 3.832 -8.008 -22.406 1 98.31 97 LYS A C 1
ATOM 738 O O . LYS A 1 97 ? 3.898 -6.781 -22.422 1 98.31 97 LYS A O 1
ATOM 743 N N . GLY A 1 98 ? 4.855 -8.75 -22.719 1 98.12 98 GLY A N 1
ATOM 744 C CA . GLY A 1 98 ? 6.137 -8.227 -23.156 1 98.12 98 GLY A CA 1
ATOM 745 C C . GLY A 1 98 ? 6.926 -7.559 -22.047 1 98.12 98 GLY A C 1
ATOM 746 O O . GLY A 1 98 ? 7.883 -6.828 -22.312 1 98.12 98 GLY A O 1
ATOM 747 N N . THR A 1 99 ? 6.52 -7.801 -20.844 1 97 99 THR A N 1
ATOM 748 C CA . THR A 1 99 ? 7.145 -7.105 -19.734 1 97 99 THR A CA 1
ATOM 749 C C . THR A 1 99 ? 8.055 -8.047 -18.953 1 97 99 THR A C 1
ATOM 751 O O . THR A 1 99 ? 7.645 -9.148 -18.578 1 97 99 THR A O 1
ATOM 754 N N . ALA A 1 100 ? 9.281 -7.648 -18.75 1 96.56 100 ALA A N 1
ATOM 755 C CA . ALA A 1 100 ? 10.227 -8.375 -17.906 1 96.56 100 ALA A CA 1
ATOM 756 C C . ALA A 1 100 ? 9.945 -8.133 -16.422 1 96.56 100 ALA A C 1
ATOM 758 O O . ALA A 1 100 ? 8.789 -8.039 -16.016 1 96.56 100 ALA A O 1
ATOM 759 N N . HIS A 1 101 ? 10.953 -8.242 -15.477 1 93.56 101 HIS A N 1
ATOM 760 C CA . HIS A 1 101 ? 10.773 -8.055 -14.039 1 93.56 101 HIS A CA 1
ATOM 761 C C . HIS A 1 101 ? 10.562 -6.586 -13.703 1 93.56 101 HIS A C 1
ATOM 763 O O . HIS A 1 101 ? 11.523 -5.875 -13.383 1 93.56 101 HIS A O 1
ATOM 769 N N . GLY A 1 102 ? 9.305 -6.117 -13.891 1 89.5 102 GLY A N 1
ATOM 770 C CA . GLY A 1 102 ? 9.008 -4.711 -13.68 1 89.5 102 GLY A CA 1
ATOM 771 C C . GLY A 1 102 ? 7.52 -4.418 -13.625 1 89.5 102 GLY A C 1
ATOM 772 O O . GLY A 1 102 ? 6.711 -5.324 -13.422 1 89.5 102 GLY A O 1
ATOM 773 N N . ILE A 1 103 ? 7.234 -3.164 -13.602 1 90.25 103 ILE A N 1
ATOM 774 C CA . ILE A 1 103 ? 5.863 -2.662 -13.625 1 90.25 103 ILE A CA 1
ATOM 775 C C . ILE A 1 103 ? 5.629 -1.862 -14.906 1 90.25 103 ILE A C 1
ATOM 777 O O . ILE A 1 103 ? 6.227 -0.801 -15.102 1 90.25 103 ILE A O 1
ATOM 781 N N . ALA A 1 104 ? 4.824 -2.346 -15.758 1 92.69 104 ALA A N 1
ATOM 782 C CA . ALA A 1 104 ? 4.449 -1.655 -16.984 1 92.69 104 ALA A CA 1
ATOM 783 C C . ALA A 1 104 ? 3.213 -0.785 -16.781 1 92.69 104 ALA A C 1
ATOM 785 O O . ALA A 1 104 ? 2.469 -0.979 -15.812 1 92.69 104 ALA A O 1
ATOM 786 N N . PRO A 1 105 ? 2.965 0.218 -17.672 1 88.25 105 PRO A N 1
ATOM 787 C CA . PRO A 1 105 ? 1.851 1.152 -17.5 1 88.25 105 PRO A CA 1
ATOM 788 C C . PRO A 1 105 ? 0.5 0.447 -17.391 1 88.25 105 PRO A C 1
ATOM 790 O O . PRO A 1 105 ? -0.351 0.852 -16.594 1 88.25 105 PRO A O 1
ATOM 793 N N . ASP A 1 106 ? 0.276 -0.559 -18.125 1 94.19 106 ASP A N 1
ATOM 794 C CA . ASP A 1 106 ? -1.01 -1.246 -18.062 1 94.19 106 ASP A CA 1
ATOM 795 C C . ASP A 1 106 ? -1.204 -1.917 -16.703 1 94.19 106 ASP A C 1
ATOM 797 O O . ASP A 1 106 ? -2.312 -1.928 -16.172 1 94.19 106 ASP A O 1
ATOM 801 N N . GLY A 1 107 ? -0.154 -2.492 -16.109 1 95.06 107 GLY A N 1
ATOM 802 C CA . GLY A 1 107 ? -0.231 -3.039 -14.766 1 95.06 107 GLY A CA 1
ATOM 803 C C . GLY A 1 107 ? -0.526 -1.991 -13.711 1 95.06 107 GLY A C 1
ATOM 804 O O . GLY A 1 107 ? -1.335 -2.221 -12.805 1 95.06 107 GLY A O 1
ATOM 805 N N . LEU A 1 108 ? 0.138 -0.959 -13.867 1 89.19 108 LEU A N 1
ATOM 806 C CA . LEU A 1 108 ? -0.084 0.133 -12.93 1 89.19 108 LEU A CA 1
ATOM 807 C C . LEU A 1 108 ? -1.516 0.649 -13.023 1 89.19 108 LEU A C 1
ATOM 809 O O . LEU A 1 108 ? -2.135 0.961 -12 1 89.19 108 LEU A O 1
ATOM 813 N N . GLN A 1 109 ? -2.029 0.742 -14.188 1 90.75 109 GLN A N 1
ATOM 814 C CA . GLN A 1 109 ? -3.404 1.19 -14.383 1 90.75 109 GLN A CA 1
ATOM 815 C C . GLN A 1 109 ? -4.395 0.235 -13.727 1 90.75 109 GLN A C 1
ATOM 817 O O . GLN A 1 109 ? -5.344 0.671 -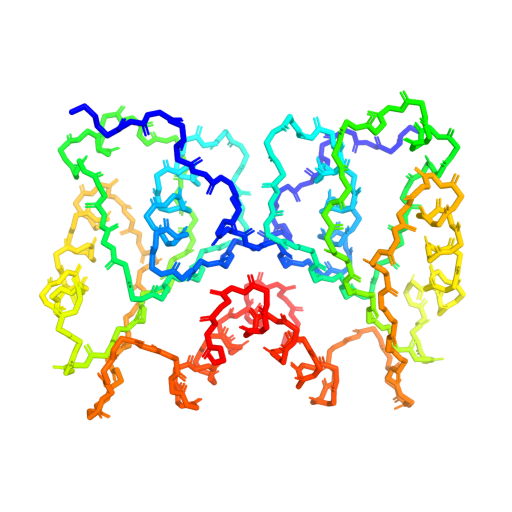13.078 1 90.75 109 GLN A O 1
ATOM 822 N N . VAL A 1 110 ? -4.215 -0.969 -13.898 1 95.88 110 VAL A N 1
ATOM 823 C CA . VAL A 1 110 ? -5.094 -1.965 -13.297 1 95.88 110 VAL A CA 1
ATOM 824 C C . VAL A 1 110 ? -4.992 -1.893 -11.773 1 95.88 110 VAL A C 1
ATOM 826 O O . VAL A 1 110 ? -6.004 -1.989 -11.07 1 95.88 110 VAL A O 1
ATOM 829 N N . ALA A 1 111 ? -3.795 -1.699 -11.32 1 94.12 111 ALA A N 1
ATOM 830 C CA . ALA A 1 111 ? -3.584 -1.564 -9.875 1 94.12 111 ALA A CA 1
ATOM 831 C C . ALA A 1 111 ? -4.336 -0.357 -9.32 1 94.12 111 ALA A C 1
ATOM 833 O O . ALA A 1 111 ? -4.992 -0.449 -8.281 1 94.12 111 ALA A O 1
ATOM 834 N N . LEU A 1 112 ? -4.211 0.734 -9.992 1 87.12 112 LEU A N 1
ATOM 835 C CA . LEU A 1 112 ? -4.887 1.955 -9.562 1 87.12 112 LEU A CA 1
ATOM 836 C C . LEU A 1 112 ? -6.398 1.761 -9.539 1 87.12 112 LEU A C 1
ATOM 838 O O . LEU A 1 112 ? -7.07 2.205 -8.609 1 87.12 112 LEU A O 1
ATOM 842 N N . ALA A 1 113 ? -6.961 1.173 -10.547 1 91.69 113 ALA A N 1
ATOM 843 C CA . ALA A 1 113 ? -8.391 0.899 -10.602 1 91.69 113 ALA A CA 1
ATOM 844 C C . ALA A 1 113 ? -8.82 0.01 -9.438 1 91.69 113 ALA A C 1
ATOM 846 O O . ALA A 1 113 ? -9.859 0.255 -8.805 1 91.69 113 ALA A O 1
ATOM 847 N N . PHE A 1 114 ? -8.055 -0.954 -9.211 1 94.94 114 PHE A N 1
ATOM 848 C CA . PHE A 1 114 ? -8.312 -1.867 -8.109 1 94.94 114 PHE A CA 1
ATOM 849 C C . PHE A 1 114 ? -8.32 -1.122 -6.777 1 94.94 114 PHE A C 1
ATOM 851 O O . PHE A 1 114 ? -9.227 -1.296 -5.965 1 94.94 114 PHE A O 1
ATOM 858 N N . MET A 1 115 ? -7.301 -0.281 -6.562 1 90.94 115 MET A N 1
ATOM 859 C CA . MET A 1 115 ? -7.184 0.481 -5.324 1 90.94 115 MET A CA 1
ATOM 860 C C . MET A 1 115 ? -8.359 1.44 -5.16 1 90.94 115 MET A C 1
ATOM 862 O O . MET A 1 115 ? -8.922 1.555 -4.07 1 90.94 115 MET A O 1
ATOM 866 N N . ARG A 1 116 ? -8.695 2.092 -6.219 1 86.12 116 ARG A N 1
ATOM 867 C CA . ARG A 1 116 ? -9.828 3.012 -6.188 1 86.12 116 ARG A CA 1
ATOM 868 C C . ARG A 1 116 ? -11.109 2.287 -5.789 1 86.12 116 ARG A C 1
ATOM 870 O O . ARG A 1 116 ? -11.891 2.795 -4.98 1 86.12 116 ARG A O 1
ATOM 877 N N . GLU A 1 117 ? -11.336 1.166 -6.352 1 90.44 117 GLU A N 1
ATOM 878 C CA . GLU A 1 117 ? -12.539 0.387 -6.07 1 90.44 117 GLU A CA 1
ATOM 879 C C . GLU A 1 117 ? -12.578 -0.056 -4.613 1 90.44 117 GLU A C 1
ATOM 881 O O . GLU A 1 117 ? -13.609 0.082 -3.943 1 90.44 117 GLU A O 1
ATOM 886 N N . ARG A 1 118 ? -11.461 -0.517 -4.09 1 91.19 118 ARG A N 1
ATOM 887 C CA . ARG A 1 118 ? -11.445 -1.137 -2.768 1 91.19 118 ARG A CA 1
ATOM 888 C C . ARG A 1 118 ? -11.422 -0.081 -1.668 1 91.19 118 ARG A C 1
ATOM 890 O O . ARG A 1 118 ? -11.898 -0.32 -0.56 1 91.19 118 ARG A O 1
ATOM 897 N N . LEU A 1 119 ? -10.844 1.054 -2.027 1 85.94 119 LEU A N 1
ATOM 898 C CA . LEU A 1 119 ? -10.734 2.1 -1.014 1 85.94 119 LEU A CA 1
ATOM 899 C C . LEU A 1 119 ? -11.922 3.057 -1.097 1 85.94 119 LEU A C 1
ATOM 901 O O . LEU A 1 119 ? -11.992 4.027 -0.339 1 85.94 119 LEU A O 1
ATOM 905 N N . GLY A 1 120 ? -12.891 2.699 -1.973 1 77.62 120 GLY A N 1
ATOM 906 C CA . GLY A 1 120 ? -14.141 3.445 -2.059 1 77.62 120 GLY A CA 1
ATOM 907 C C . GLY A 1 120 ? -13.969 4.82 -2.676 1 77.62 120 GLY A C 1
ATOM 908 O O . GLY A 1 120 ? -14.641 5.773 -2.273 1 77.62 120 GLY A O 1
ATOM 909 N N . LEU A 1 121 ? -12.922 4.934 -3.471 1 64 121 LEU A N 1
ATOM 910 C CA . LEU A 1 121 ? -12.68 6.215 -4.129 1 64 121 LEU A CA 1
ATOM 911 C C . LEU A 1 121 ? -13.531 6.348 -5.387 1 64 121 LEU A C 1
ATOM 913 O O . LEU A 1 121 ? -13.531 7.398 -6.031 1 64 121 LEU A O 1
ATOM 917 N N . GLY A 1 122 ? -14.375 5.332 -5.809 1 51.53 122 GLY A N 1
ATOM 918 C CA . GLY A 1 122 ? -15.25 5.445 -6.961 1 51.53 122 GLY A CA 1
ATOM 919 C C . GLY A 1 122 ? -16.562 6.152 -6.652 1 51.53 122 GLY A C 1
ATOM 920 O O . GLY A 1 122 ? -16.938 6.285 -5.484 1 51.53 122 GLY A O 1
ATOM 921 N N . MET B 1 1 ? 13.328 -22.844 4.336 1 21.66 1 MET B N 1
ATOM 922 C CA . MET B 1 1 ? 13.094 -21.953 5.477 1 21.66 1 MET B CA 1
ATOM 923 C C . MET B 1 1 ? 12.992 -20.5 5.027 1 21.66 1 MET B C 1
ATOM 925 O O . MET B 1 1 ? 13.969 -19.922 4.551 1 21.66 1 MET B O 1
ATOM 929 N N . VAL B 1 2 ? 12.047 -20.094 4.316 1 32.47 2 VAL B N 1
ATOM 930 C CA . VAL B 1 2 ? 11.969 -18.703 3.877 1 32.47 2 VAL B CA 1
ATOM 931 C C . VAL B 1 2 ? 12.484 -17.781 4.984 1 32.47 2 VAL B C 1
ATOM 933 O O . VAL B 1 2 ? 12.078 -17.906 6.145 1 32.47 2 VAL B O 1
ATOM 936 N N . ASP B 1 3 ? 13.664 -17.422 5.031 1 33.25 3 ASP B N 1
ATOM 937 C CA . ASP B 1 3 ? 14.266 -16.562 6.051 1 33.25 3 ASP B CA 1
ATOM 938 C C . ASP B 1 3 ? 13.273 -15.516 6.535 1 33.25 3 ASP B C 1
ATOM 940 O O . ASP B 1 3 ? 12.648 -14.82 5.727 1 33.25 3 ASP B O 1
ATOM 944 N N . GLU B 1 4 ? 12.602 -15.719 7.625 1 36.44 4 GLU B N 1
ATOM 945 C CA . GLU B 1 4 ? 11.766 -14.906 8.5 1 36.44 4 GLU B CA 1
ATOM 946 C C . GLU B 1 4 ? 12.062 -13.414 8.312 1 36.44 4 GLU B C 1
ATOM 948 O O . GLU B 1 4 ? 11.367 -12.57 8.883 1 36.44 4 GLU B O 1
ATOM 953 N N . ASP B 1 5 ? 13.297 -13.141 8 1 38.62 5 ASP B N 1
ATOM 954 C CA . ASP B 1 5 ? 13.594 -11.711 8.023 1 38.62 5 ASP B CA 1
ATOM 955 C C . ASP B 1 5 ? 12.977 -11 6.824 1 38.62 5 ASP B C 1
ATOM 957 O O . ASP B 1 5 ? 13.664 -10.688 5.855 1 38.62 5 ASP B O 1
ATOM 961 N N . LEU B 1 6 ? 11.922 -11.594 6.117 1 42.22 6 LEU B N 1
ATOM 962 C CA . LEU B 1 6 ? 11.164 -10.945 5.051 1 42.22 6 LEU B CA 1
ATOM 963 C C . LEU B 1 6 ? 11.203 -9.422 5.203 1 42.22 6 LEU B C 1
ATOM 965 O O . LEU B 1 6 ? 10.867 -8.891 6.266 1 42.22 6 LEU B O 1
ATOM 969 N N . LEU B 1 7 ? 12.227 -8.82 4.648 1 52.75 7 LEU B N 1
ATOM 970 C CA . LEU B 1 7 ? 12.602 -7.426 4.848 1 52.75 7 LEU B CA 1
ATOM 971 C C . LEU B 1 7 ? 11.453 -6.492 4.492 1 52.75 7 LEU B C 1
ATOM 973 O O . LEU B 1 7 ? 10.969 -6.504 3.357 1 52.75 7 LEU B O 1
ATOM 977 N N . PRO B 1 8 ? 10.609 -6.156 5.434 1 56.41 8 PRO B N 1
ATOM 978 C CA . PRO B 1 8 ? 9.547 -5.148 5.387 1 56.41 8 PRO B CA 1
ATOM 979 C C . PRO B 1 8 ? 9.875 -3.994 4.441 1 56.41 8 PRO B C 1
ATOM 981 O O . PRO B 1 8 ? 8.961 -3.354 3.912 1 56.41 8 PRO B O 1
ATOM 984 N N . GLU B 1 9 ? 11.094 -3.949 3.904 1 65.5 9 GLU B N 1
ATOM 985 C CA . GLU B 1 9 ? 11.516 -2.791 3.121 1 65.5 9 GLU B CA 1
ATOM 986 C C . GLU B 1 9 ? 11.039 -2.9 1.676 1 65.5 9 GLU B C 1
ATOM 988 O O . GLU B 1 9 ? 11.414 -2.086 0.83 1 65.5 9 GLU B O 1
ATOM 993 N N . GLN B 1 10 ? 10.203 -3.781 1.503 1 72.38 10 GLN B N 1
ATOM 994 C CA . GLN B 1 10 ? 9.766 -3.924 0.118 1 72.38 10 GLN B CA 1
ATOM 995 C C . GLN B 1 10 ? 8.25 -3.865 0.009 1 72.38 10 GLN B C 1
ATOM 997 O O . GLN B 1 10 ? 7.684 -4.148 -1.05 1 72.38 10 GLN B O 1
ATOM 1002 N N . VAL B 1 11 ? 7.645 -3.51 1.124 1 86.06 11 VAL B N 1
ATOM 1003 C CA . VAL B 1 11 ? 6.199 -3.326 1.166 1 86.06 11 VAL B CA 1
ATOM 1004 C C . VAL B 1 11 ? 5.871 -1.856 1.412 1 86.06 11 VAL B C 1
ATOM 1006 O O . VAL B 1 11 ? 6.508 -1.201 2.238 1 86.06 11 VAL B O 1
ATOM 1009 N N . MET B 1 12 ? 4.922 -1.366 0.667 1 92.62 12 MET B N 1
ATOM 1010 C CA . MET B 1 12 ? 4.43 -0.006 0.872 1 92.62 12 MET B CA 1
ATOM 1011 C C . MET B 1 12 ? 2.998 -0.015 1.39 1 92.62 12 MET B C 1
ATOM 1013 O O . MET B 1 12 ? 2.186 -0.841 0.97 1 92.62 12 MET B O 1
ATOM 1017 N N . LEU B 1 13 ? 2.75 0.94 2.301 1 92.62 13 LEU B N 1
ATOM 1018 C CA . LEU B 1 13 ? 1.379 1.163 2.746 1 92.62 13 LEU B CA 1
ATOM 1019 C C . LEU B 1 13 ? 0.722 2.281 1.944 1 92.62 13 LEU B C 1
ATOM 1021 O O . LEU B 1 13 ? 1.326 3.334 1.729 1 92.62 13 LEU B O 1
ATOM 1025 N N . PHE B 1 14 ? -0.402 1.976 1.433 1 92.75 14 PHE B N 1
ATOM 1026 C CA . PHE B 1 14 ? -1.225 2.955 0.733 1 92.75 14 PHE B CA 1
ATOM 1027 C C . PHE B 1 14 ? -2.539 3.182 1.468 1 92.75 14 PHE B C 1
ATOM 1029 O O . PHE B 1 14 ? -3.285 2.234 1.725 1 92.75 14 PHE B O 1
ATOM 1036 N N . GLY B 1 15 ? -2.801 4.469 1.831 1 92.44 15 GLY B N 1
ATOM 1037 C CA . GLY B 1 15 ? -4.027 4.789 2.547 1 92.44 15 GLY B CA 1
ATOM 1038 C C . GLY B 1 15 ? -4.785 5.949 1.9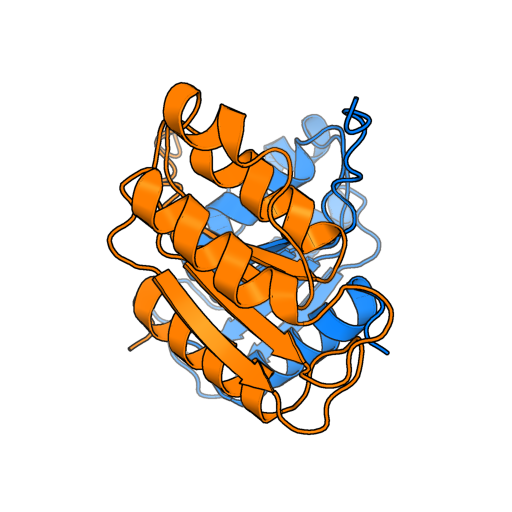38 1 92.44 15 GLY B C 1
ATOM 1039 O O . GLY B 1 15 ? -4.191 6.828 1.31 1 92.44 15 GLY B O 1
ATOM 1040 N N . PHE B 1 16 ? -6.105 5.895 2.18 1 90 16 PHE B N 1
ATOM 1041 C CA . PHE B 1 16 ? -7.016 6.984 1.843 1 90 16 PHE B CA 1
ATOM 1042 C C . PHE B 1 16 ? -7.926 7.312 3.02 1 90 16 PHE B C 1
ATOM 1044 O O . PHE B 1 16 ? -8.516 6.414 3.627 1 90 16 PHE B O 1
ATOM 1051 N N . SER B 1 17 ? -8.016 8.602 3.271 1 92.94 17 SER B N 1
ATOM 1052 C CA . SER B 1 17 ? -8.914 9.055 4.328 1 92.94 17 SER B CA 1
ATOM 1053 C C . SER B 1 17 ? -8.602 8.367 5.656 1 92.94 17 SER B C 1
ATOM 1055 O O . SER B 1 17 ? -7.477 8.461 6.156 1 92.94 17 SER B O 1
ATOM 1057 N N . GLN B 1 18 ? -9.461 7.641 6.176 1 88.62 18 GLN B N 1
ATOM 1058 C CA . GLN B 1 18 ? -9.234 6.949 7.441 1 88.62 18 GLN B CA 1
ATOM 1059 C C . GLN B 1 18 ? -8.086 5.945 7.32 1 88.62 18 GLN B C 1
ATOM 1061 O O . GLN B 1 18 ? -7.348 5.723 8.281 1 88.62 18 GLN B O 1
ATOM 1066 N N . GLY B 1 19 ? -7.941 5.434 6.129 1 88.94 19 GLY B N 1
ATOM 1067 C CA . GLY B 1 19 ? -6.812 4.547 5.887 1 88.94 19 GLY B CA 1
ATOM 1068 C C . GLY B 1 19 ? -5.469 5.238 6.031 1 88.94 19 GLY B C 1
ATOM 1069 O O . GLY B 1 19 ? -4.512 4.645 6.531 1 88.94 19 GLY B O 1
ATOM 1070 N N . THR B 1 20 ? -5.395 6.398 5.578 1 93.69 20 THR B N 1
ATOM 1071 C CA . THR B 1 20 ? -4.195 7.207 5.785 1 93.69 20 THR B CA 1
ATOM 1072 C C . THR B 1 20 ? -3.916 7.391 7.273 1 93.69 20 THR B C 1
ATOM 1074 O O . THR B 1 20 ? -2.777 7.23 7.719 1 93.69 20 THR B O 1
ATOM 1077 N N . MET B 1 21 ? -4.926 7.699 8.023 1 92.19 21 MET B N 1
ATOM 1078 C CA . MET B 1 21 ? -4.75 7.887 9.461 1 92.19 21 MET B CA 1
ATOM 1079 C C . MET B 1 21 ? -4.184 6.629 10.109 1 92.19 21 MET B C 1
ATOM 1081 O O . MET B 1 21 ? -3.24 6.707 10.898 1 92.19 21 MET B O 1
ATOM 1085 N N . MET B 1 22 ? -4.652 5.609 9.648 1 88.62 22 MET B N 1
ATOM 1086 C CA . MET B 1 22 ? -4.172 4.332 10.172 1 88.62 22 MET B CA 1
ATOM 1087 C C . MET B 1 22 ? -2.736 4.07 9.734 1 88.62 22 MET B C 1
ATOM 1089 O O . MET B 1 22 ? -1.894 3.691 10.555 1 88.62 22 MET B O 1
ATOM 1093 N N . ALA B 1 23 ? -2.475 4.207 8.508 1 92.44 23 ALA B N 1
ATOM 1094 C CA . ALA B 1 23 ? -1.137 3.969 7.977 1 92.44 23 ALA B CA 1
ATOM 1095 C C . ALA B 1 23 ? -0.097 4.82 8.695 1 92.44 23 ALA B C 1
ATOM 1097 O O . ALA B 1 23 ? 0.96 4.32 9.086 1 92.44 23 ALA B O 1
ATOM 1098 N N . LEU B 1 24 ? -0.426 6.074 8.945 1 95.12 24 LEU B N 1
ATOM 1099 C CA . LEU B 1 24 ? 0.504 6.988 9.594 1 95.12 24 LEU B CA 1
ATOM 1100 C C . LEU B 1 24 ? 0.655 6.645 11.078 1 95.12 24 LEU B C 1
ATOM 1102 O O . LEU B 1 24 ? 1.669 6.977 11.695 1 95.12 24 LEU B O 1
ATOM 1106 N N . HIS B 1 25 ? -0.341 6.023 11.594 1 91.38 25 HIS B N 1
ATOM 1107 C CA . HIS B 1 25 ? -0.281 5.637 12.992 1 91.38 25 HIS B CA 1
ATOM 1108 C C . HIS B 1 25 ? 0.554 4.375 13.188 1 91.38 25 HIS B C 1
ATOM 1110 O O . HIS B 1 25 ? 1.369 4.297 14.109 1 91.38 25 HIS B O 1
ATOM 1116 N N . VAL B 1 26 ? 0.446 3.443 12.25 1 86.44 26 VAL B N 1
ATOM 1117 C CA . VAL B 1 26 ? 0.998 2.111 12.477 1 86.44 26 VAL B CA 1
ATOM 1118 C C . VAL B 1 26 ? 2.434 2.053 11.961 1 86.44 26 VAL B C 1
ATOM 1120 O O . VAL B 1 26 ? 3.297 1.426 12.578 1 86.44 26 VAL B O 1
ATOM 1123 N N . ALA B 1 27 ? 2.709 2.619 10.875 1 91.06 27 ALA B N 1
ATOM 1124 C CA . ALA B 1 27 ? 3.99 2.449 10.195 1 91.06 27 ALA B CA 1
ATOM 1125 C C . ALA B 1 27 ? 5.148 2.873 11.094 1 91.06 27 ALA B C 1
ATOM 1127 O O . ALA B 1 27 ? 6.133 2.145 11.234 1 91.06 27 ALA B O 1
ATOM 1128 N N . PRO B 1 28 ? 5.02 3.943 11.812 1 94.44 28 PRO B N 1
ATOM 1129 C CA . PRO B 1 28 ? 6.148 4.406 12.625 1 94.44 28 PRO B CA 1
ATOM 1130 C C . PRO B 1 28 ? 6.395 3.531 13.852 1 94.44 28 PRO B C 1
ATOM 1132 O O . PRO B 1 28 ? 7.43 3.662 14.508 1 94.44 28 PRO B O 1
ATOM 1135 N N . ARG B 1 29 ? 5.539 2.668 14.148 1 89.69 29 ARG B N 1
ATOM 1136 C CA . ARG B 1 29 ? 5.605 1.886 15.383 1 89.69 29 ARG B CA 1
ATOM 1137 C C . ARG B 1 29 ? 6.074 0.461 15.102 1 89.69 29 ARG B C 1
ATOM 1139 O O . ARG B 1 29 ? 6.234 -0.338 16.016 1 89.69 29 ARG B O 1
ATOM 1146 N N . ARG B 1 30 ? 6.32 0.236 13.891 1 83.44 30 ARG B N 1
ATOM 1147 C CA . ARG B 1 30 ? 6.871 -1.06 13.508 1 83.44 30 ARG B CA 1
ATOM 1148 C C . ARG B 1 30 ? 8.383 -1.09 13.688 1 83.44 30 ARG B C 1
ATOM 1150 O O . ARG B 1 30 ? 9.078 -0.141 13.312 1 83.44 30 ARG B O 1
ATOM 1157 N N . GLU B 1 31 ? 8.906 -2.207 14.188 1 84.44 31 GLU B N 1
ATOM 1158 C CA . GLU B 1 31 ? 10.352 -2.373 14.336 1 84.44 31 GLU B CA 1
ATOM 1159 C C . GLU B 1 31 ? 11.031 -2.471 12.969 1 84.44 31 GLU B C 1
ATOM 1161 O O . GLU B 1 31 ? 12.062 -1.844 12.742 1 84.44 31 GLU B O 1
ATOM 1166 N N . ASP B 1 32 ? 10.445 -3.223 12.109 1 79.38 32 ASP B N 1
ATOM 1167 C CA . ASP B 1 32 ? 10.922 -3.314 10.734 1 79.38 32 ASP B CA 1
ATOM 1168 C C . ASP B 1 32 ? 10.188 -2.332 9.828 1 79.38 32 ASP B C 1
ATOM 1170 O O . ASP B 1 32 ? 8.984 -2.475 9.594 1 79.38 32 ASP B O 1
ATOM 1174 N N . PRO B 1 33 ? 10.93 -1.389 9.312 1 88.06 33 PRO B N 1
ATOM 1175 C CA . PRO B 1 33 ? 10.242 -0.355 8.531 1 88.06 33 PRO B CA 1
ATOM 1176 C C . PRO B 1 33 ? 9.688 -0.881 7.211 1 88.06 33 PRO B C 1
ATOM 1178 O O . PRO B 1 33 ? 10.273 -1.787 6.613 1 88.06 33 PRO B O 1
ATOM 1181 N N . VAL B 1 34 ? 8.586 -0.326 6.844 1 90.44 34 VAL B N 1
ATOM 1182 C CA . VAL B 1 34 ? 8.102 -0.504 5.48 1 90.44 34 VAL B CA 1
ATOM 1183 C C . VAL B 1 34 ? 8.906 0.372 4.523 1 90.44 34 VAL B C 1
ATOM 1185 O O . VAL B 1 34 ? 9.672 1.235 4.961 1 90.44 34 VAL B O 1
ATOM 1188 N N . ALA B 1 35 ? 8.703 0.108 3.221 1 91.81 35 ALA B N 1
ATOM 1189 C CA . ALA B 1 35 ? 9.445 0.854 2.209 1 91.81 35 ALA B CA 1
ATOM 1190 C C . ALA B 1 35 ? 9 2.311 2.16 1 91.81 35 ALA B C 1
ATOM 1192 O O . ALA B 1 35 ? 9.773 3.193 1.781 1 91.81 35 ALA B O 1
ATOM 1193 N N . GLY B 1 36 ? 7.703 2.529 2.494 1 95.62 36 GLY B N 1
ATOM 1194 C CA . GLY B 1 36 ? 7.137 3.869 2.492 1 95.62 36 GLY B CA 1
ATOM 1195 C C . GLY B 1 36 ? 5.637 3.885 2.742 1 95.62 36 GLY B C 1
ATOM 1196 O O . GLY B 1 36 ? 5.004 2.83 2.812 1 95.62 36 GLY B O 1
ATOM 1197 N N . VAL B 1 37 ? 5.125 5.086 2.959 1 96.56 37 VAL B N 1
ATOM 1198 C CA . VAL B 1 37 ? 3.695 5.316 3.141 1 96.56 37 VAL B CA 1
ATOM 1199 C C . VAL B 1 37 ? 3.201 6.34 2.119 1 96.56 37 VAL B C 1
ATOM 1201 O O . VAL B 1 37 ? 3.779 7.422 1.987 1 96.56 37 VAL B O 1
ATOM 1204 N N . VAL B 1 38 ? 2.242 5.922 1.374 1 96.94 38 VAL B N 1
ATOM 1205 C CA . VAL B 1 38 ? 1.494 6.844 0.528 1 96.94 38 VAL B CA 1
ATOM 1206 C C . VAL B 1 38 ? 0.163 7.191 1.19 1 96.94 38 VAL B C 1
ATOM 1208 O O . VAL B 1 38 ? -0.714 6.336 1.321 1 96.94 38 VAL B O 1
ATOM 1211 N N . ALA B 1 39 ? -0.018 8.453 1.522 1 97.56 39 ALA B N 1
ATOM 1212 C CA . ALA B 1 39 ? -1.1 8.875 2.408 1 97.56 39 ALA B CA 1
ATOM 1213 C C . ALA B 1 39 ? -1.979 9.93 1.735 1 97.56 39 ALA B C 1
ATOM 1215 O O . ALA B 1 39 ? -1.613 11.102 1.674 1 97.56 39 ALA B O 1
ATOM 1216 N N . PHE B 1 40 ? -3.172 9.516 1.363 1 95.81 40 PHE B N 1
ATOM 1217 C CA . PHE B 1 40 ? -4.086 10.414 0.669 1 95.81 40 PHE B CA 1
ATOM 1218 C C . PHE B 1 40 ? -5.168 10.922 1.615 1 95.81 40 PHE B C 1
ATOM 1220 O O . PHE B 1 40 ? -5.816 10.133 2.305 1 95.81 40 PHE B O 1
ATOM 1227 N N . SER B 1 41 ? -5.398 12.172 1.609 1 95.88 41 SER B N 1
ATOM 1228 C CA . SER B 1 41 ? -6.602 12.82 2.121 1 95.88 41 SER B CA 1
ATOM 1229 C C . SER B 1 41 ? -6.883 12.406 3.562 1 95.88 41 SER B C 1
ATOM 1231 O O . SER B 1 41 ? -8.016 12.07 3.906 1 95.88 41 SER B O 1
ATOM 1233 N N . GLY B 1 42 ? -5.832 12.383 4.367 1 95.62 42 GLY B N 1
ATOM 1234 C CA . GLY B 1 42 ? -5.949 12.055 5.781 1 95.62 42 GLY B CA 1
ATOM 1235 C C . GLY B 1 42 ? -5.25 13.055 6.684 1 95.62 42 GLY B C 1
ATOM 1236 O O . GLY B 1 42 ? -5.027 14.203 6.297 1 95.62 42 GLY B O 1
ATOM 1237 N N . ARG B 1 43 ? -5.094 12.641 7.883 1 96.75 43 ARG B N 1
ATOM 1238 C CA . ARG B 1 43 ? -4.398 13.445 8.875 1 96.75 43 ARG B CA 1
ATOM 1239 C C . ARG B 1 43 ? -3.633 12.562 9.859 1 96.75 43 ARG B C 1
ATOM 1241 O O . ARG B 1 43 ? -3.846 11.352 9.914 1 96.75 43 ARG B O 1
ATOM 1248 N N . LEU B 1 44 ? -2.672 13.18 10.492 1 96.31 44 LEU B N 1
ATOM 1249 C CA . LEU B 1 44 ? -1.946 12.5 11.562 1 96.31 44 LEU B CA 1
ATOM 1250 C C . LEU B 1 44 ? -2.717 12.578 12.875 1 96.31 44 LEU B C 1
ATOM 1252 O O . LEU B 1 44 ? -3.037 13.664 13.352 1 96.31 44 LEU B O 1
ATOM 1256 N N . LEU B 1 45 ? -2.922 11.375 13.383 1 91.56 45 LEU B N 1
ATOM 1257 C CA . LEU B 1 45 ? -3.629 11.32 14.664 1 91.56 45 LEU B CA 1
ATOM 1258 C C . LEU B 1 45 ? -2.658 11.461 15.828 1 91.56 45 LEU B C 1
ATOM 1260 O O . LEU B 1 45 ? -1.564 10.891 15.805 1 91.56 45 LEU B O 1
ATOM 1264 N N . GLU B 1 46 ? -2.889 12.219 16.797 1 91.62 46 GLU B N 1
ATOM 1265 C CA . GLU B 1 46 ? -2.146 12.359 18.047 1 91.62 46 GLU B CA 1
ATOM 1266 C C . GLU B 1 46 ? -0.676 12.672 17.781 1 91.62 46 GLU B C 1
ATOM 1268 O O . GLU B 1 46 ? 0.21 11.945 18.219 1 91.62 46 GLU B O 1
ATOM 1273 N N . PRO B 1 47 ? -0.444 13.695 17.094 1 94 47 PRO B N 1
ATOM 1274 C CA . PRO B 1 47 ? 0.938 14.047 16.75 1 94 47 PRO B CA 1
ATOM 1275 C C . PRO B 1 47 ? 1.839 14.156 17.984 1 94 47 PRO B C 1
ATOM 1277 O O . PRO B 1 47 ? 3.039 13.883 17.906 1 94 47 PRO B O 1
ATOM 1280 N N . GLU B 1 48 ? 1.323 14.398 19.094 1 93.19 48 GLU B N 1
ATOM 1281 C CA . GLU B 1 48 ? 2.104 14.594 20.312 1 93.19 48 GLU B CA 1
ATOM 1282 C C . GLU B 1 48 ? 2.701 13.273 20.797 1 93.19 48 GLU B C 1
ATOM 1284 O O . GLU B 1 48 ? 3.711 13.273 21.5 1 93.19 48 GLU B O 1
ATOM 1289 N N . LEU B 1 49 ? 2.105 12.242 20.453 1 93.44 49 LEU B N 1
ATOM 1290 C CA . LEU B 1 49 ? 2.584 10.93 20.891 1 93.44 49 LEU B CA 1
ATOM 1291 C C . LEU B 1 49 ? 3.631 10.391 19.922 1 93.44 49 LEU B C 1
ATOM 1293 O O . LEU B 1 49 ? 4.379 9.469 20.266 1 93.44 49 LEU B O 1
ATOM 1297 N N . LEU B 1 50 ? 3.658 10.891 18.703 1 95.12 50 LEU B N 1
ATOM 1298 C CA . LEU B 1 50 ? 4.484 10.328 17.641 1 95.12 50 LEU B CA 1
ATOM 1299 C C . LEU B 1 50 ? 5.961 10.352 18.031 1 95.12 50 LEU B C 1
ATOM 1301 O O . LEU B 1 50 ? 6.652 9.344 17.922 1 95.12 50 LEU B O 1
ATOM 1305 N N . ALA B 1 51 ? 6.398 11.453 18.625 1 92.25 51 ALA B N 1
ATOM 1306 C CA . ALA B 1 51 ? 7.816 11.617 18.938 1 92.25 51 ALA B CA 1
ATOM 1307 C C . ALA B 1 51 ? 8.266 10.594 19.984 1 92.25 51 ALA B C 1
ATOM 1309 O O . ALA B 1 51 ? 9.391 10.102 19.922 1 92.25 51 ALA B O 1
ATOM 1310 N N . ASP B 1 52 ? 7.371 10.227 20.859 1 94.12 52 ASP B N 1
ATOM 1311 C CA . ASP B 1 52 ? 7.723 9.32 21.938 1 94.12 52 ASP B CA 1
ATOM 1312 C C . ASP B 1 52 ? 7.605 7.863 21.5 1 94.12 52 ASP B C 1
ATOM 1314 O O . ASP B 1 52 ? 8.297 6.992 22.031 1 94.12 52 ASP B O 1
ATOM 1318 N N . GLU B 1 53 ? 6.789 7.676 20.578 1 95.38 53 GLU B N 1
ATOM 1319 C CA . GLU B 1 53 ? 6.422 6.297 20.281 1 95.38 53 GLU B CA 1
ATOM 1320 C C . GLU B 1 53 ? 7.086 5.809 19 1 95.38 53 GLU B C 1
ATOM 1322 O O . GLU B 1 53 ? 7.117 4.605 18.734 1 95.38 53 GLU B O 1
ATOM 1327 N N . VAL B 1 54 ? 7.656 6.641 18.234 1 96.25 54 VAL B N 1
ATOM 1328 C CA . VAL B 1 54 ? 8.203 6.285 16.938 1 96.25 54 VAL B CA 1
ATOM 1329 C C . VAL B 1 54 ? 9.367 5.309 17.109 1 96.25 54 VAL B C 1
ATOM 1331 O O . VAL B 1 54 ? 10.211 5.496 17.984 1 96.25 54 VAL B O 1
ATOM 1334 N N . VAL B 1 55 ? 9.367 4.293 16.328 1 95.75 55 VAL B N 1
ATOM 1335 C CA . VAL B 1 55 ? 10.414 3.273 16.297 1 95.75 55 VAL B CA 1
ATOM 1336 C C . VAL B 1 55 ? 11.172 3.332 14.977 1 95.75 55 VAL B C 1
ATOM 1338 O O . VAL B 1 55 ? 12.391 3.197 14.953 1 95.75 55 VAL B O 1
ATOM 1341 N N . SER B 1 56 ? 10.438 3.523 13.875 1 94.69 56 SER B N 1
ATOM 1342 C CA . SER B 1 56 ? 11.031 3.646 12.547 1 94.69 56 SER B CA 1
ATOM 1343 C C . SER B 1 56 ? 10.438 4.824 11.781 1 94.69 56 SER B C 1
ATOM 1345 O O . SER B 1 56 ? 9.344 5.293 12.109 1 94.69 56 SER B O 1
ATOM 1347 N N . ARG B 1 57 ? 11.148 5.348 10.797 1 97.06 57 ARG B N 1
ATOM 1348 C CA . ARG B 1 57 ? 10.75 6.527 10.039 1 97.06 57 ARG B CA 1
ATOM 1349 C C . ARG B 1 57 ? 10.844 6.273 8.539 1 97.06 57 ARG B C 1
ATOM 1351 O O . ARG B 1 57 ? 11.719 6.83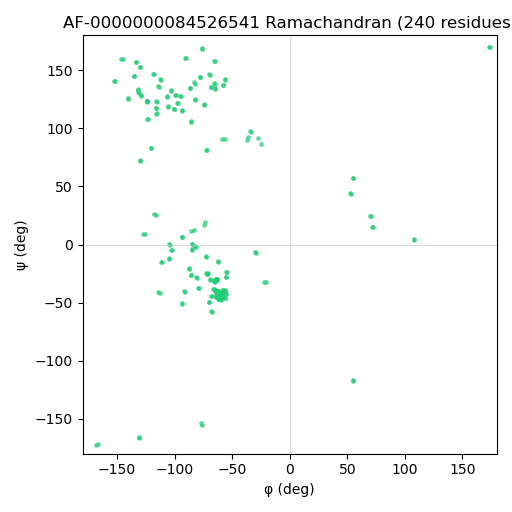2 7.867 1 97.06 57 ARG B O 1
ATOM 1358 N N . PRO B 1 58 ? 9.914 5.465 8.031 1 96.31 58 PRO B N 1
ATOM 1359 C CA . PRO B 1 58 ? 9.906 5.27 6.582 1 96.31 58 PRO B CA 1
ATOM 1360 C C . PRO B 1 58 ? 9.578 6.547 5.816 1 96.31 58 PRO B C 1
ATOM 1362 O O . PRO B 1 58 ? 8.961 7.461 6.367 1 96.31 58 PRO B O 1
ATOM 1365 N N . PRO B 1 59 ? 10.008 6.602 4.488 1 97.81 59 PRO B N 1
ATOM 1366 C CA . PRO B 1 59 ? 9.578 7.723 3.654 1 97.81 59 PRO B CA 1
ATOM 1367 C C . PRO B 1 59 ? 8.062 7.863 3.588 1 97.81 59 PRO B C 1
ATOM 1369 O O . PRO B 1 59 ? 7.348 6.855 3.541 1 97.81 59 PRO B O 1
ATOM 1372 N N . VAL B 1 60 ? 7.598 9.109 3.592 1 98.56 60 VAL B N 1
ATOM 1373 C CA . VAL B 1 60 ? 6.164 9.367 3.57 1 98.56 60 VAL B CA 1
ATOM 1374 C C . VAL B 1 60 ? 5.84 10.367 2.459 1 98.56 60 VAL B C 1
ATOM 1376 O O . VAL B 1 60 ? 6.504 11.398 2.326 1 98.56 60 VAL B O 1
ATOM 1379 N N . LEU B 1 61 ? 4.891 10 1.646 1 98.75 61 LEU B N 1
ATOM 1380 C CA . LEU B 1 61 ? 4.266 10.938 0.722 1 98.75 61 LEU B CA 1
ATOM 1381 C C . LEU B 1 61 ? 2.861 11.312 1.191 1 98.75 61 LEU B C 1
ATOM 1383 O O . LEU B 1 61 ? 1.997 10.438 1.324 1 98.75 61 LEU B O 1
ATOM 1387 N N . LEU B 1 62 ? 2.676 12.586 1.46 1 98.81 62 LEU B N 1
ATOM 1388 C CA . LEU B 1 62 ? 1.367 13.133 1.802 1 98.81 62 LEU B CA 1
ATOM 1389 C C . LEU B 1 62 ? 0.718 13.789 0.589 1 98.81 62 LEU B C 1
ATOM 1391 O O . LEU B 1 62 ? 1.336 14.625 -0.072 1 98.81 62 LEU B O 1
ATOM 1395 N N . VAL B 1 63 ? -0.561 13.398 0.293 1 98.44 63 VAL B N 1
ATOM 1396 C CA . VAL B 1 63 ? -1.288 13.945 -0.85 1 98.44 63 VAL B CA 1
ATOM 1397 C C . VAL B 1 63 ? -2.686 14.375 -0.415 1 98.44 63 VAL B C 1
ATOM 1399 O O . VAL B 1 63 ? -3.414 13.602 0.214 1 98.44 63 VAL B O 1
ATOM 1402 N N . HIS B 1 64 ? -3.074 15.617 -0.792 1 98.62 64 HIS B N 1
ATOM 1403 C CA . HIS B 1 64 ? -4.332 16.141 -0.284 1 98.62 64 HIS B CA 1
ATOM 1404 C C . HIS B 1 64 ? -4.941 17.156 -1.256 1 98.62 64 HIS B C 1
ATOM 1406 O O . HIS B 1 64 ? -4.219 17.938 -1.874 1 98.62 64 HIS B O 1
ATOM 1412 N N . GLY B 1 65 ? -6.258 17.062 -1.368 1 98.25 65 GLY B N 1
ATOM 1413 C CA . GLY B 1 65 ? -6.949 18.078 -2.154 1 98.25 65 GLY B CA 1
ATOM 1414 C C . GLY B 1 65 ? -7.129 19.391 -1.417 1 98.25 65 GLY B C 1
ATOM 1415 O O . GLY B 1 65 ? -7.414 19.391 -0.217 1 98.25 65 GLY B O 1
ATOM 1416 N N . ASP B 1 66 ? -7.031 20.484 -2.176 1 98.69 66 ASP B N 1
ATOM 1417 C CA . ASP B 1 66 ? -7.125 21.781 -1.52 1 98.69 66 ASP B CA 1
ATOM 1418 C C . ASP B 1 66 ? -8.586 22.203 -1.352 1 98.69 66 ASP B C 1
ATOM 1420 O O . ASP B 1 66 ? -8.867 23.219 -0.715 1 98.69 66 ASP B O 1
ATOM 1424 N N . GLN B 1 67 ? -9.539 21.453 -1.852 1 98.62 67 GLN B N 1
ATOM 1425 C CA . GLN B 1 67 ? -10.961 21.734 -1.69 1 98.62 67 GLN B CA 1
ATOM 1426 C C . GLN B 1 67 ? -11.656 20.609 -0.921 1 98.62 67 GLN B C 1
ATOM 1428 O O . GLN B 1 67 ? -12.852 20.375 -1.104 1 98.62 67 GLN B O 1
ATOM 1433 N N . ASP B 1 68 ? -10.906 19.922 -0.112 1 97.75 68 ASP B N 1
ATOM 1434 C CA . ASP B 1 68 ? -11.438 18.828 0.683 1 97.75 68 ASP B CA 1
ATOM 1435 C C . ASP B 1 68 ? -12.273 19.344 1.847 1 97.75 68 ASP B C 1
ATOM 1437 O O . ASP B 1 68 ? -11.75 19.953 2.779 1 97.75 68 ASP B O 1
ATOM 1441 N N . GLU B 1 69 ? -13.5 19.016 1.947 1 97.81 69 GLU B N 1
ATOM 1442 C CA . GLU B 1 69 ? -14.406 19.5 2.986 1 97.81 69 GLU B CA 1
ATOM 1443 C C . GLU B 1 69 ? -14.617 18.438 4.062 1 97.81 69 GLU B C 1
ATOM 1445 O O . GLU B 1 69 ? -15.258 18.703 5.086 1 97.81 69 GLU B O 1
ATOM 1450 N N . VAL B 1 70 ? -14.055 17.266 3.83 1 96.12 70 VAL B N 1
ATOM 1451 C CA . VAL B 1 70 ? -14.195 16.172 4.781 1 96.12 70 VAL B CA 1
ATOM 1452 C C . VAL B 1 70 ? -13.016 16.156 5.746 1 96.12 70 VAL B C 1
ATOM 1454 O O . VAL B 1 70 ? -13.203 16.141 6.965 1 96.12 70 VAL B O 1
ATOM 1457 N N . VAL B 1 71 ? -11.836 16.203 5.23 1 97.06 71 VAL B N 1
ATOM 1458 C CA . VAL B 1 71 ? -10.602 16.375 5.98 1 97.06 71 VAL B CA 1
ATOM 1459 C C . VAL B 1 71 ? -9.945 17.703 5.578 1 97.06 71 VAL B C 1
ATOM 1461 O O . VAL B 1 71 ? -9.539 17.875 4.426 1 97.06 71 VAL B O 1
ATOM 1464 N N . PRO B 1 72 ? -9.82 18.562 6.488 1 98.31 72 PRO B N 1
ATOM 1465 C CA . PRO B 1 72 ? -9.344 19.891 6.129 1 98.31 72 PRO B CA 1
ATOM 1466 C C . PRO B 1 72 ? -7.973 19.875 5.453 1 98.31 72 PRO B C 1
ATOM 1468 O O . PRO B 1 72 ? -7.059 19.188 5.93 1 98.31 72 PRO B O 1
ATOM 1471 N N . PRO B 1 73 ? -7.809 20.656 4.406 1 98.62 73 PRO B N 1
ATOM 1472 C CA . PRO B 1 73 ? -6.531 20.703 3.688 1 98.62 73 PRO B CA 1
ATOM 1473 C C . PRO B 1 73 ? -5.355 21.047 4.598 1 98.62 73 PRO B C 1
ATOM 1475 O O . PRO B 1 73 ? -4.227 20.609 4.348 1 98.62 73 PRO B O 1
ATOM 1478 N N . GLN B 1 74 ? -5.582 21.766 5.66 1 98.69 74 GLN B N 1
ATOM 1479 C CA . GLN B 1 74 ? -4.531 22.109 6.609 1 98.69 74 GLN B CA 1
ATOM 1480 C C . GLN B 1 74 ? -3.939 20.859 7.258 1 98.69 74 GLN B C 1
ATOM 1482 O O . GLN B 1 74 ? -2.857 20.922 7.844 1 98.69 74 GLN B O 1
ATOM 1487 N N . SER B 1 75 ? -4.586 19.781 7.121 1 98.56 75 SER B N 1
ATOM 1488 C CA . SER B 1 75 ? -4.109 18.531 7.699 1 98.56 75 SER B CA 1
ATOM 1489 C C . SER B 1 75 ? -2.789 18.109 7.066 1 98.56 75 SER B C 1
ATOM 1491 O O . SER B 1 75 ? -1.964 17.453 7.719 1 98.56 75 SER B O 1
ATOM 1493 N N . LEU B 1 76 ? -2.572 18.484 5.8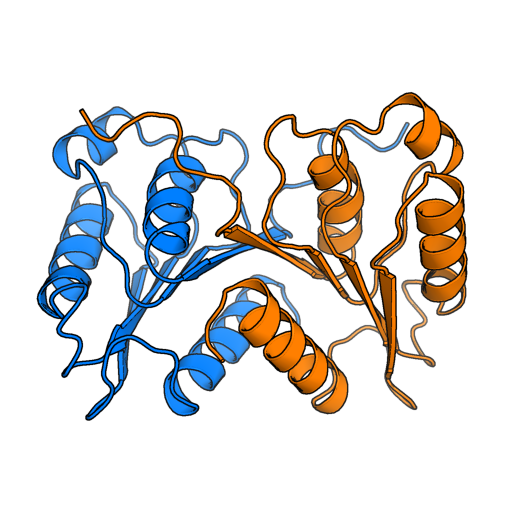05 1 98.62 76 LEU B N 1
ATOM 1494 C CA . LEU B 1 76 ? -1.355 18.094 5.102 1 98.62 76 LEU B CA 1
ATOM 1495 C C . LEU B 1 76 ? -0.134 18.766 5.703 1 98.62 76 LEU B C 1
ATOM 1497 O O . LEU B 1 76 ? 0.771 18.109 6.211 1 98.62 76 LEU B O 1
ATOM 1501 N N . PRO B 1 77 ? -0.048 20.125 5.773 1 98.5 77 PRO B N 1
ATOM 1502 C CA . PRO B 1 77 ? 1.142 20.719 6.383 1 98.5 77 PRO B CA 1
ATOM 1503 C C . PRO B 1 77 ? 1.272 20.406 7.867 1 98.5 77 PRO B C 1
ATOM 1505 O O . PRO B 1 77 ? 2.389 20.312 8.383 1 98.5 77 PRO B O 1
ATOM 1508 N N . ASP B 1 78 ? 0.169 20.234 8.57 1 98.38 78 ASP B N 1
ATOM 1509 C CA . ASP B 1 78 ? 0.248 19.844 9.977 1 98.38 78 ASP B CA 1
ATOM 1510 C C . ASP B 1 78 ? 0.938 18.484 10.133 1 98.38 7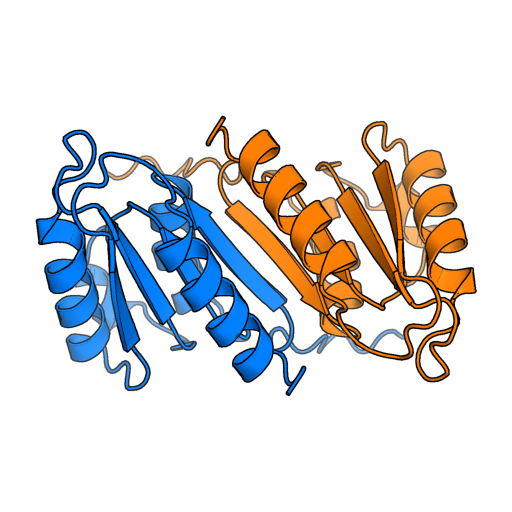8 ASP B C 1
ATOM 1512 O O . ASP B 1 78 ? 1.786 18.312 11.008 1 98.38 78 ASP B O 1
ATOM 1516 N N . ALA B 1 79 ? 0.516 17.594 9.297 1 98.44 79 ALA B N 1
ATOM 1517 C CA . ALA B 1 79 ? 1.12 16.266 9.352 1 98.44 79 ALA B CA 1
ATOM 1518 C C . ALA B 1 79 ? 2.602 16.312 8.992 1 98.44 79 ALA B C 1
ATOM 1520 O O . ALA B 1 79 ? 3.432 15.688 9.648 1 98.44 79 ALA B O 1
ATOM 1521 N N . ALA B 1 80 ? 2.928 17.016 7.953 1 98.62 80 ALA B N 1
ATOM 1522 C CA . ALA B 1 80 ? 4.32 17.156 7.531 1 98.62 80 ALA B CA 1
ATOM 1523 C C . ALA B 1 80 ? 5.18 17.719 8.664 1 98.62 80 ALA B C 1
ATOM 1525 O O . ALA B 1 80 ? 6.254 17.188 8.953 1 98.62 80 ALA B O 1
ATOM 1526 N N . GLN B 1 81 ? 4.703 18.719 9.281 1 98 81 GLN B N 1
ATOM 1527 C CA . GLN B 1 81 ? 5.434 19.359 10.375 1 98 81 GLN B CA 1
ATOM 1528 C C . GLN B 1 81 ? 5.633 18.375 11.539 1 98 81 GLN B C 1
ATOM 1530 O O . GLN B 1 81 ? 6.734 18.281 12.086 1 98 81 GLN B O 1
ATOM 1535 N N . ALA B 1 82 ? 4.574 17.688 11.906 1 97.88 82 ALA B N 1
ATOM 1536 C CA . ALA B 1 82 ? 4.648 16.75 13.016 1 97.88 82 ALA B CA 1
ATOM 1537 C C . ALA B 1 82 ? 5.66 15.641 12.727 1 97.88 82 ALA B C 1
ATOM 1539 O O . ALA B 1 82 ? 6.418 15.242 13.609 1 97.88 82 ALA B O 1
ATOM 1540 N N . LEU B 1 83 ? 5.621 15.117 11.5 1 98.44 83 LEU B N 1
ATOM 1541 C CA . LEU B 1 83 ? 6.574 14.086 11.109 1 98.44 83 LEU B CA 1
ATOM 1542 C C . LEU B 1 83 ? 8.008 14.617 11.188 1 98.44 83 LEU B C 1
ATOM 1544 O O . LEU B 1 83 ? 8.891 13.938 11.719 1 98.44 83 LEU B O 1
ATOM 1548 N N . GLN B 1 84 ? 8.227 15.836 10.719 1 97.81 84 GLN B N 1
ATOM 1549 C CA . GLN B 1 84 ? 9.555 16.422 10.75 1 97.81 84 GLN B CA 1
ATOM 1550 C C . GLN B 1 84 ? 10.031 16.641 12.188 1 97.81 84 GLN B C 1
ATOM 1552 O O . GLN B 1 84 ? 11.18 16.344 12.516 1 97.81 84 GLN B O 1
ATOM 1557 N N . GLU B 1 85 ? 9.18 17.062 13 1 96.94 85 GLU B N 1
ATOM 1558 C CA . GLU B 1 85 ? 9.516 17.266 14.406 1 96.94 85 GLU B CA 1
ATOM 1559 C C . GLU B 1 85 ? 9.867 15.938 15.086 1 96.94 85 GLU B C 1
ATOM 1561 O O . GLU B 1 85 ? 10.656 15.914 16.031 1 96.94 85 GLU B O 1
ATOM 1566 N N . ALA B 1 86 ? 9.266 14.953 14.57 1 97.25 86 ALA B N 1
ATOM 1567 C CA . ALA B 1 86 ? 9.516 13.633 15.133 1 97.25 86 ALA B CA 1
ATOM 1568 C C . ALA B 1 86 ? 10.766 13 14.523 1 97.25 86 ALA B C 1
ATOM 1570 O O . ALA B 1 86 ? 11.086 11.844 14.812 1 97.25 86 ALA B O 1
ATOM 1571 N N . GLY B 1 87 ? 11.422 13.742 13.594 1 97.31 87 GLY B N 1
ATOM 1572 C CA . GLY B 1 87 ? 12.734 13.312 13.141 1 97.31 87 GLY B CA 1
ATOM 1573 C C . GLY B 1 87 ? 12.734 12.766 11.727 1 97.31 87 GLY B C 1
ATOM 1574 O O . GLY B 1 87 ? 13.758 12.289 11.242 1 97.31 87 GLY B O 1
ATOM 1575 N N . TRP B 1 88 ? 11.617 12.82 11.055 1 98 88 TRP B N 1
ATOM 1576 C CA . TRP B 1 88 ? 11.586 12.359 9.672 1 98 88 TRP B CA 1
ATOM 1577 C C . TRP B 1 88 ? 12.445 13.266 8.781 1 98 88 TRP B C 1
ATOM 1579 O O . TRP B 1 88 ? 12.383 14.492 8.891 1 98 88 TRP B O 1
ATOM 1589 N N . THR B 1 89 ? 13.172 12.609 7.887 1 97.81 89 THR B N 1
ATOM 1590 C CA . THR B 1 89 ? 13.969 13.375 6.938 1 97.81 89 THR B CA 1
ATOM 1591 C C . THR B 1 89 ? 13.422 13.234 5.523 1 97.81 89 THR B C 1
ATOM 1593 O O . THR B 1 89 ? 13.781 14.008 4.633 1 97.81 89 THR B O 1
ATOM 1596 N N . GLU B 1 90 ? 12.555 12.242 5.301 1 98.12 90 GLU B N 1
ATOM 1597 C CA . GLU B 1 90 ? 11.961 12.016 3.986 1 98.12 90 GLU B CA 1
ATOM 1598 C C . GLU B 1 90 ? 10.445 12.117 4.039 1 98.12 90 GLU B C 1
ATOM 1600 O O . GLU B 1 90 ? 9.75 11.102 4.137 1 98.12 90 GLU B O 1
ATOM 1605 N N . VAL B 1 91 ? 10.016 13.391 3.955 1 98.69 91 VAL B N 1
ATOM 1606 C CA . VAL B 1 91 ? 8.594 13.711 3.887 1 98.69 91 VAL B CA 1
ATOM 1607 C C . VAL B 1 91 ? 8.312 14.539 2.633 1 98.69 91 VAL B C 1
ATOM 1609 O O . VAL B 1 91 ? 8.93 15.586 2.422 1 98.69 91 VAL B O 1
ATOM 1612 N N . TYR B 1 92 ? 7.414 14.031 1.848 1 98.62 92 TYR B N 1
ATOM 1613 C CA . TYR B 1 92 ? 6.996 14.703 0.623 1 98.62 92 TYR B CA 1
ATOM 1614 C C . TYR B 1 92 ? 5.512 15.047 0.668 1 98.62 92 TYR B C 1
ATOM 1616 O O . TYR B 1 92 ? 4.723 14.344 1.3 1 98.62 92 TYR B O 1
ATOM 1624 N N . ALA B 1 93 ? 5.234 16.141 0.044 1 98.69 93 ALA B N 1
ATOM 1625 C CA . ALA B 1 93 ? 3.848 16.594 0.039 1 98.69 93 ALA B CA 1
ATOM 1626 C C . ALA B 1 93 ? 3.426 17.047 -1.355 1 98.69 93 ALA B C 1
ATOM 1628 O O . ALA B 1 93 ? 4.223 17.625 -2.092 1 98.69 93 ALA B O 1
ATOM 1629 N N . HIS B 1 94 ? 2.16 16.766 -1.631 1 98.75 94 HIS B N 1
ATOM 1630 C CA . HIS B 1 94 ? 1.562 17.203 -2.887 1 98.75 94 HIS B CA 1
ATOM 1631 C C . HIS B 1 94 ? 0.127 17.672 -2.678 1 98.75 94 HIS B C 1
ATOM 1633 O O . HIS B 1 94 ? -0.695 16.953 -2.117 1 98.75 94 HIS B O 1
ATOM 1639 N N . VAL B 1 95 ? -0.106 18.859 -3.123 1 98.81 95 VAL B N 1
ATOM 1640 C CA . VAL B 1 95 ? -1.46 19.406 -3.078 1 98.81 95 VAL B CA 1
ATOM 1641 C C . VAL B 1 95 ? -2.129 19.234 -4.441 1 98.81 95 VAL B C 1
ATOM 1643 O O . VAL B 1 95 ? -1.604 19.688 -5.461 1 98.81 95 VAL B O 1
ATOM 1646 N N . MET B 1 96 ? -3.236 18.547 -4.355 1 98 96 MET B N 1
ATOM 1647 C CA . MET B 1 96 ? -4.062 18.453 -5.559 1 98 96 MET B CA 1
ATOM 1648 C C . MET B 1 96 ? -5 19.641 -5.672 1 98 96 MET B C 1
ATOM 1650 O O . MET B 1 96 ? -6.02 19.703 -4.988 1 98 96 MET B O 1
ATOM 1654 N N . LYS B 1 97 ? -4.648 20.562 -6.613 1 98.25 97 LYS B N 1
ATOM 1655 C CA . LYS B 1 97 ? -5.406 21.797 -6.758 1 98.25 97 LYS B CA 1
ATOM 1656 C C . LYS B 1 97 ? -6.809 21.531 -7.293 1 98.25 97 LYS B C 1
ATOM 1658 O O . LYS B 1 97 ? -6.977 20.734 -8.227 1 98.25 97 LYS B O 1
ATOM 1663 N N . GLY B 1 98 ? -7.805 22.141 -6.734 1 98.12 98 GLY B N 1
ATOM 1664 C CA . GLY B 1 98 ? -9.188 22.031 -7.184 1 98.12 98 GLY B CA 1
ATOM 1665 C C . GLY B 1 98 ? -9.812 20.688 -6.863 1 98.12 98 GLY B C 1
ATOM 1666 O O . GLY B 1 98 ? -10.859 20.344 -7.418 1 98.12 98 GLY B O 1
ATOM 1667 N N . THR B 1 99 ? -9.18 19.969 -6.004 1 97.19 99 THR B N 1
ATOM 1668 C CA . THR B 1 99 ? -9.648 18.609 -5.734 1 97.19 99 THR B CA 1
ATOM 1669 C C . THR B 1 99 ? -10.32 18.531 -4.367 1 97.19 99 THR B C 1
ATOM 1671 O O . THR B 1 99 ? -9.766 19 -3.369 1 97.19 99 THR B O 1
ATOM 1674 N N . ALA B 1 100 ? -11.516 18.031 -4.328 1 96.69 100 ALA B N 1
ATOM 1675 C CA . ALA B 1 100 ? -12.234 17.766 -3.082 1 96.69 100 ALA B CA 1
ATOM 1676 C C . ALA B 1 100 ? -11.711 16.5 -2.402 1 96.69 100 ALA B C 1
ATOM 1678 O O . ALA B 1 100 ? -10.508 16.219 -2.443 1 96.69 100 ALA B O 1
ATOM 1679 N N . HIS B 1 101 ? -12.508 15.773 -1.532 1 93.69 101 HIS B N 1
ATOM 1680 C CA . HIS B 1 101 ? -12.094 14.57 -0.82 1 93.69 101 HIS B CA 1
ATOM 1681 C C . HIS B 1 101 ? -11.961 13.383 -1.772 1 93.69 101 HIS B C 1
ATOM 1683 O O . HIS B 1 101 ? -12.906 12.617 -1.951 1 93.69 101 HIS B O 1
ATOM 1689 N N . GLY B 1 102 ? -10.812 13.32 -2.455 1 89.69 102 GLY B N 1
ATOM 1690 C CA . GLY B 1 102 ? -10.602 12.289 -3.459 1 89.69 102 GLY B CA 1
ATOM 1691 C C . GLY B 1 102 ? -9.164 12.195 -3.924 1 89.69 102 GLY B C 1
ATOM 1692 O O . GLY B 1 102 ? -8.25 12.68 -3.252 1 89.69 102 GLY B O 1
ATOM 1693 N N . ILE B 1 103 ? -8.992 11.391 -4.922 1 90.38 103 ILE B N 1
ATOM 1694 C CA . ILE B 1 103 ? -7.695 11.203 -5.57 1 90.38 103 ILE B CA 1
ATOM 1695 C C . ILE B 1 103 ? -7.77 11.695 -7.016 1 90.38 103 ILE B C 1
ATOM 1697 O O . ILE B 1 103 ? -8.492 11.125 -7.836 1 90.38 103 ILE B O 1
ATOM 1701 N N . ALA B 1 104 ? -7.086 12.727 -7.324 1 92.88 104 ALA B N 1
ATOM 1702 C CA . ALA B 1 104 ? -7 13.266 -8.68 1 92.88 104 ALA B CA 1
ATOM 1703 C C . ALA B 1 104 ? -5.824 12.648 -9.438 1 92.88 104 ALA B C 1
ATOM 1705 O O . ALA B 1 104 ? -4.906 12.102 -8.828 1 92.88 104 ALA B O 1
ATOM 1706 N N . PRO B 1 105 ? -5.832 12.719 -10.812 1 88.25 105 PRO B N 1
ATOM 1707 C CA . PRO B 1 105 ? -4.789 12.094 -11.625 1 88.25 105 PRO B CA 1
ATOM 1708 C C . PRO B 1 105 ? -3.387 12.57 -11.258 1 88.25 105 PRO B C 1
ATOM 1710 O O . PRO B 1 105 ? -2.443 11.781 -11.234 1 88.25 105 PRO B O 1
ATOM 1713 N N . ASP B 1 106 ? -3.209 13.797 -10.984 1 94.06 106 ASP B N 1
ATOM 1714 C CA . ASP B 1 106 ? -1.877 14.297 -10.648 1 94.06 106 ASP B CA 1
ATOM 1715 C C . ASP B 1 106 ? -1.384 13.703 -9.336 1 94.06 106 ASP B C 1
ATOM 1717 O O . ASP B 1 106 ? -0.199 13.391 -9.195 1 94.06 106 ASP B O 1
ATOM 1721 N N . GLY B 1 107 ? -2.254 13.523 -8.336 1 95.06 107 GLY B N 1
ATOM 1722 C CA . GLY B 1 107 ? -1.888 12.844 -7.102 1 95.06 107 GLY B CA 1
ATOM 1723 C C . GLY B 1 107 ? -1.494 11.398 -7.309 1 95.06 107 GLY B C 1
ATOM 1724 O O . GLY B 1 107 ? -0.517 10.922 -6.723 1 95.06 107 GLY B O 1
ATOM 1725 N N . LEU B 1 108 ? -2.264 10.812 -8.07 1 89.25 108 LEU B N 1
ATOM 1726 C CA . LEU B 1 108 ? -1.966 9.414 -8.367 1 89.25 108 LEU B CA 1
ATOM 1727 C C . LEU B 1 108 ? -0.622 9.281 -9.078 1 89.25 108 LEU B C 1
ATOM 1729 O O . LEU B 1 108 ? 0.145 8.359 -8.797 1 89.25 108 LEU B O 1
ATOM 1733 N N . GLN B 1 109 ? -0.343 10.156 -9.961 1 90.69 109 GLN B N 1
ATOM 1734 C CA . GLN B 1 109 ? 0.928 10.141 -10.68 1 90.69 109 GLN B CA 1
ATOM 1735 C C . GLN B 1 109 ? 2.1 10.336 -9.727 1 90.69 109 GLN B C 1
ATOM 1737 O O . GLN B 1 109 ? 3.113 9.633 -9.82 1 90.69 109 GLN B O 1
ATOM 1742 N N . VAL B 1 110 ? 2 11.211 -8.867 1 95.88 110 VAL B N 1
ATOM 1743 C CA . VAL B 1 110 ? 3.059 11.461 -7.895 1 95.88 110 VAL B CA 1
ATOM 1744 C C . VAL B 1 110 ? 3.229 10.242 -6.988 1 95.88 110 VAL B C 1
ATOM 1746 O O . VAL B 1 110 ? 4.355 9.859 -6.664 1 95.88 110 VAL B O 1
ATOM 1749 N N . ALA B 1 111 ? 2.129 9.672 -6.645 1 94.06 111 ALA B N 1
ATOM 1750 C CA . ALA B 1 111 ? 2.176 8.461 -5.816 1 94.06 111 ALA B CA 1
ATOM 1751 C C . ALA B 1 111 ? 2.908 7.336 -6.535 1 94.06 111 ALA B C 1
ATOM 1753 O O . ALA B 1 111 ? 3.748 6.656 -5.941 1 94.06 111 ALA B O 1
ATOM 1754 N N . LEU B 1 112 ? 2.566 7.145 -7.758 1 87.12 112 LEU B N 1
ATOM 1755 C CA . LEU B 1 112 ? 3.201 6.102 -8.555 1 87.12 112 LEU B CA 1
ATOM 1756 C C . LEU B 1 112 ? 4.703 6.336 -8.656 1 87.12 112 LEU B C 1
ATOM 1758 O O . LEU B 1 112 ? 5.492 5.395 -8.547 1 87.12 112 LEU B O 1
ATOM 1762 N N . ALA B 1 113 ? 5.125 7.527 -8.938 1 91.75 113 ALA B N 1
ATOM 1763 C CA . ALA B 1 113 ? 6.543 7.859 -9.016 1 91.75 113 ALA B CA 1
ATOM 1764 C C . ALA B 1 113 ? 7.25 7.574 -7.695 1 91.75 113 ALA B C 1
ATOM 1766 O O . ALA B 1 113 ? 8.352 7.023 -7.68 1 91.75 113 ALA B O 1
ATOM 1767 N N . PHE B 1 114 ? 6.625 7.957 -6.68 1 94.81 114 PHE B N 1
ATOM 1768 C CA . PHE B 1 114 ? 7.156 7.715 -5.344 1 94.81 114 PHE B CA 1
ATOM 1769 C C . PHE B 1 114 ? 7.336 6.223 -5.094 1 94.81 114 PHE B C 1
ATOM 1771 O O . PHE B 1 114 ? 8.391 5.789 -4.621 1 94.81 114 PHE B O 1
ATOM 1778 N N . MET B 1 115 ? 6.309 5.426 -5.426 1 90.81 115 MET B N 1
ATOM 1779 C CA . MET B 1 115 ? 6.352 3.98 -5.223 1 90.81 115 MET B CA 1
ATOM 1780 C C . MET B 1 115 ? 7.449 3.346 -6.07 1 90.81 115 MET B C 1
ATOM 1782 O O . MET B 1 115 ? 8.195 2.488 -5.59 1 90.81 115 MET B O 1
ATOM 1786 N N . ARG B 1 116 ? 7.531 3.773 -7.281 1 86.12 116 ARG B N 1
ATOM 1787 C CA . ARG B 1 116 ? 8.57 3.264 -8.172 1 86.12 116 ARG B CA 1
ATOM 1788 C C . ARG B 1 116 ? 9.961 3.527 -7.598 1 86.12 116 ARG B C 1
ATOM 1790 O O . ARG B 1 116 ? 10.828 2.652 -7.625 1 86.12 116 ARG B O 1
ATOM 1797 N N . GLU B 1 117 ? 10.18 4.691 -7.121 1 90.44 117 GLU B N 1
ATOM 1798 C CA . GLU B 1 117 ? 11.469 5.078 -6.566 1 90.44 117 GLU B CA 1
ATOM 1799 C C . GLU B 1 117 ? 11.812 4.246 -5.336 1 90.44 117 GLU B C 1
ATOM 1801 O O . GLU B 1 117 ? 12.93 3.74 -5.211 1 90.44 117 GLU B O 1
ATOM 1806 N N . ARG B 1 118 ? 10.852 4.043 -4.457 1 91 118 ARG B N 1
ATOM 1807 C CA . ARG B 1 118 ? 11.125 3.428 -3.162 1 91 118 ARG B CA 1
ATOM 1808 C C . ARG B 1 118 ? 11.203 1.91 -3.283 1 91 118 ARG B C 1
ATOM 1810 O O . ARG B 1 118 ? 11.898 1.255 -2.5 1 91 118 ARG B O 1
ATOM 1817 N N . LEU B 1 119 ? 10.477 1.406 -4.27 1 85.69 119 LEU B N 1
ATOM 1818 C CA . LEU B 1 119 ? 10.461 -0.044 -4.422 1 85.69 119 LEU B CA 1
ATOM 1819 C C . LEU B 1 119 ? 11.523 -0.497 -5.418 1 85.69 119 LEU B C 1
ATOM 1821 O O . LEU B 1 119 ? 11.656 -1.691 -5.691 1 85.69 119 LEU B O 1
ATOM 1825 N N . GLY B 1 120 ? 12.359 0.483 -5.863 1 77.5 120 GLY B N 1
ATOM 1826 C CA . GLY B 1 120 ? 13.5 0.172 -6.711 1 77.5 120 GLY B CA 1
ATOM 1827 C C . GLY B 1 120 ? 13.102 -0.26 -8.109 1 77.5 120 GLY B C 1
ATOM 1828 O O . GLY B 1 120 ? 13.742 -1.128 -8.703 1 77.5 120 GLY B O 1
ATOM 1829 N N . LEU B 1 121 ? 11.914 0.188 -8.508 1 63.91 121 LEU B N 1
ATOM 1830 C CA . LEU B 1 121 ? 11.445 -0.161 -9.844 1 63.91 121 LEU B CA 1
ATOM 1831 C C . LEU B 1 121 ? 12.062 0.76 -10.891 1 63.91 121 LEU B C 1
ATOM 1833 O O . LEU B 1 121 ? 11.852 0.571 -12.094 1 63.91 121 LEU B O 1
ATOM 1837 N N . GLY B 1 122 ? 12.922 1.813 -10.547 1 51.78 122 GLY B N 1
ATOM 1838 C CA . GLY B 1 122 ? 13.57 2.672 -11.523 1 51.78 122 GLY B CA 1
ATOM 1839 C C . GLY B 1 122 ? 14.828 2.059 -12.109 1 51.78 122 GLY B C 1
ATOM 1840 O O . GLY B 1 122 ? 15.383 1.104 -11.562 1 51.78 122 GLY B O 1
#

Secondary structure (DSSP, 8-state):
---S---GGGEEEEEETHHHHHHHHHGGG-SS--SEEEEES---S-HHHHHHH------EEEEEETT-SSS-TTHHHHHHHHHHHTT-S-EEEEEETT--SS--HHHHHHHHHHHHHHTT--/---S---GGGEEEEEETHHHHHHHHHGGG-SS--SEEEEES---S-HHHHHHH------EEEEEETT-SSS-TTHHHHHHHHHHHTT-S-EEEEEETT--SS--HHHHHHHHHHHHHHTT--

Radius of gyration: 17.33 Å; Cα contacts (8 Å, |Δi|>4): 563; chains: 2; bounding box: 30×48×46 Å

Sequence (244 aa):
MVDEDLLPEQVMLFGFSQGTMMALHVAPRREDPVAGVVAFSGRLLEPELLADEVVSRPPVLLVHGDQDEVVPPQSLPDAAQALQEAGWTEVYAHVMKGTAHGIAPDGLQVALAFMRERLGLGMVDEDLLPEQVMLFGFSQGTMMALHVAPRREDPVAGVVAFSGRLLEPELLADEVVSRPPVLLVHGDQDEVVPPQSLPDAAQALQEAGWTEVYAHVMKGTAHGIAPDGLQVALAFMRERLGLG

Foldseek 3Di:
DPPPPPQLLQDEQEAAAVSLQVCLVVQQQDQRHHLEYEHEAYAHDPLVCCLVRGNDAHAYEYEYECAEPPRHPVRQVVRVVSSVVSPHPHYHYDYDYPDYRDADPVSVVVVVVVSCVSNVVD/DPPPPPQLLQDEQEAAAVSLQVCLVVQQQDQRHHLEYEHEAYAHDPLVCCLVRGNDAHAYEYEYECAEPPRHPVRQVVRVVSSVVSPHPHYHYDYDYPDYRDADPVSVVVVVVVSCVSNVVD

Solvent-accessible surface area (backbone atoms only — not comparable to full-atom values): 12746 Å² total; per-residue (Å²): 124,81,67,82,74,62,62,37,49,28,28,30,41,40,18,47,34,72,8,12,26,42,47,65,60,49,53,27,58,28,82,65,35,42,34,25,36,42,31,28,42,36,43,63,71,63,56,83,50,44,59,77,54,54,64,29,75,49,40,34,39,39,36,34,15,68,52,17,83,81,50,58,47,65,30,51,63,52,33,53,51,44,43,42,74,52,64,46,85,50,76,42,77,47,76,31,79,86,26,39,83,61,84,52,73,69,49,52,49,52,49,49,54,51,49,32,59,54,63,62,68,112,125,81,67,82,72,63,65,38,50,28,27,30,42,38,19,47,34,71,8,13,27,42,48,65,59,49,51,27,58,28,82,65,36,42,33,25,37,41,30,28,42,36,43,63,71,63,56,82,52,44,58,77,56,52,64,29,75,49,40,34,40,40,35,34,14,67,52,16,84,81,49,56,46,67,28,50,63,52,34,53,51,47,44,42,74,51,65,44,85,48,75,44,77,45,75,32,78,86,26,37,82,60,83,53,73,70,49,51,50,53,49,51,53,50,48,33,58,52,62,61,68,111